Protein AF-A0A090S092-F1 (afdb_monomer_lite)

Foldseek 3Di:
DVVVVVVVVVVVVVVVVVLLVVLQVVQVVVDPDCPDGRDPVSSVVVSVCVVPVVVVQCVPPNDVSSVVVCVVVVVVVVVVVVVVVVVVVVVVVVVLCPDPPDDDPDPPPVPDPPDDCPDPLNVLVVQLVVLVVQLVVLVVQLVVLVVQLVVLVVVLVVVCVVCVVPPVSDRDPVSVVSNVVSVVSNVVSVVSNVVSVVSSVVSVVSSVVSVVVD

InterPro domains:
  IPR000060 BCCT transporter family [PF02028] (11-93)
  IPR000060 BCCT transporter family [PTHR30047] (11-151)

pLDDT: mean 86.44, std 9.09, range [58.09, 97.44]

Sequence (214 aa):
MVHHFIVYHAVYHLYCDYFDSISYILASVVQKDVTQEPMRWNRLFWAFTLSFMPAVLMFLGGLSTLQTAAIVGGLPLLGIAVMLMISAVKATTLDIRHQEDYVEPTINIEDLPEFDPWSHEGVALANFEKCRDVAQMAADAEREAMQALFKVKKRIRAYALEHSTDESKAIPDHLQLELEAALQALSEAQDQKEQSSLAAQEARSRFTEVCAEA

Structure (mmCIF, N/CA/C/O backbone):
data_AF-A0A090S092-F1
#
_entry.id   AF-A0A090S092-F1
#
loop_
_atom_site.group_PDB
_atom_site.id
_atom_site.type_symbol
_atom_site.label_atom_id
_atom_site.label_alt_id
_atom_site.label_comp_id
_atom_site.label_asym_id
_atom_site.label_entity_id
_atom_site.label_seq_id
_atom_site.pdbx_PDB_ins_code
_atom_site.Cartn_x
_atom_site.Cartn_y
_atom_site.Cartn_z
_atom_site.occupancy
_atom_site.B_iso_or_equiv
_atom_site.auth_seq_id
_atom_site.auth_comp_id
_atom_site.auth_asym_id
_atom_site.auth_atom_id
_atom_site.pdbx_PDB_model_num
ATOM 1 N N . MET A 1 1 ? 33.446 26.628 -19.194 1.00 73.44 1 MET A N 1
ATOM 2 C CA . MET A 1 1 ? 32.880 26.656 -20.563 1.00 73.44 1 MET A CA 1
ATOM 3 C C . MET A 1 1 ? 32.000 25.431 -20.838 1.00 73.44 1 MET A C 1
ATOM 5 O O . MET A 1 1 ? 30.823 25.615 -21.105 1.00 73.44 1 MET A O 1
ATOM 9 N N . VAL A 1 2 ? 32.502 24.201 -20.652 1.00 80.81 2 VAL A N 1
ATOM 10 C CA . VAL A 1 2 ? 31.749 22.941 -20.878 1.00 80.81 2 VAL A CA 1
ATOM 11 C C . VAL A 1 2 ? 30.472 22.817 -20.033 1.00 80.81 2 VAL A C 1
ATOM 13 O O . VAL A 1 2 ? 29.421 22.478 -20.560 1.00 80.81 2 VAL A O 1
ATOM 16 N N . HIS A 1 3 ? 30.519 23.177 -18.747 1.00 83.44 3 HIS A N 1
ATOM 17 C CA . HIS A 1 3 ? 29.339 23.112 -17.874 1.00 83.44 3 HIS A CA 1
ATOM 18 C C . HIS A 1 3 ? 28.186 24.010 -18.353 1.00 83.44 3 HIS A C 1
ATOM 20 O O . HIS A 1 3 ? 27.031 23.610 -18.318 1.00 83.44 3 HIS A O 1
ATOM 26 N N . HIS A 1 4 ? 28.492 25.212 -18.852 1.00 86.69 4 HIS A N 1
ATOM 27 C CA . HIS A 1 4 ? 27.460 26.114 -19.366 1.00 86.69 4 HIS A CA 1
ATOM 28 C C . HIS A 1 4 ? 26.846 25.549 -20.652 1.00 86.69 4 HIS A C 1
ATOM 30 O O . HIS A 1 4 ? 25.630 25.546 -20.788 1.00 86.69 4 HIS A O 1
ATOM 36 N N . PHE A 1 5 ? 27.669 24.998 -21.549 1.00 89.12 5 PHE A N 1
ATOM 37 C CA . PHE A 1 5 ? 27.202 24.358 -22.782 1.00 89.12 5 PHE A CA 1
ATOM 38 C C . PHE A 1 5 ? 26.242 23.187 -22.512 1.00 89.12 5 PHE A C 1
ATOM 40 O O . PHE A 1 5 ? 25.181 23.110 -23.127 1.00 89.12 5 PHE A O 1
ATOM 47 N N . ILE A 1 6 ? 26.570 22.326 -21.543 1.00 91.12 6 ILE A N 1
ATOM 48 C CA . ILE A 1 6 ? 25.712 21.199 -21.147 1.00 91.12 6 ILE A CA 1
ATOM 49 C C . ILE A 1 6 ? 24.377 21.697 -20.581 1.00 91.12 6 ILE A C 1
ATOM 51 O O . ILE A 1 6 ? 23.326 21.196 -20.971 1.00 91.12 6 ILE A O 1
ATOM 55 N N . VAL A 1 7 ? 24.404 22.705 -19.702 1.00 92.75 7 VAL A N 1
ATOM 56 C CA . VAL A 1 7 ? 23.186 23.272 -19.102 1.00 92.75 7 VAL A CA 1
ATOM 57 C C . VAL A 1 7 ? 22.280 23.885 -20.170 1.00 92.75 7 VAL A C 1
ATOM 59 O O . VAL A 1 7 ? 21.091 23.590 -20.187 1.00 92.75 7 VAL A O 1
ATOM 62 N N . TYR A 1 8 ? 22.819 24.682 -21.098 1.00 92.56 8 TYR A N 1
ATOM 63 C CA . TYR A 1 8 ? 22.015 25.280 -22.171 1.00 92.56 8 TYR A CA 1
ATOM 64 C C . TYR A 1 8 ? 21.372 24.230 -23.076 1.00 92.56 8 TYR A C 1
ATOM 66 O O . TYR A 1 8 ? 20.202 24.361 -23.425 1.00 92.56 8 TYR A O 1
ATOM 74 N N . HIS A 1 9 ? 22.111 23.178 -23.424 1.00 91.81 9 HIS A N 1
ATOM 75 C CA . HIS A 1 9 ? 21.592 22.094 -24.248 1.00 91.81 9 HIS A CA 1
ATOM 76 C C . HIS A 1 9 ? 20.491 21.301 -23.528 1.00 91.81 9 HIS A C 1
ATOM 78 O O . HIS A 1 9 ? 19.442 21.034 -24.108 1.00 91.81 9 HIS A O 1
ATOM 84 N N . ALA A 1 10 ? 20.694 20.981 -22.246 1.00 91.31 10 ALA A N 1
ATOM 85 C CA . ALA A 1 10 ? 19.696 20.294 -21.429 1.00 91.31 10 ALA A CA 1
ATOM 86 C C . ALA A 1 10 ? 18.414 21.125 -21.271 1.00 91.31 10 ALA A C 1
ATOM 88 O O . ALA A 1 10 ? 17.313 20.604 -21.427 1.00 91.31 10 ALA A O 1
ATOM 89 N N . VAL A 1 11 ? 18.557 22.429 -21.017 1.00 92.75 11 VAL A N 1
ATOM 90 C CA . VAL A 1 11 ? 17.428 23.358 -20.935 1.00 92.75 11 VAL A CA 1
ATOM 91 C C . VAL A 1 11 ? 16.698 23.426 -22.277 1.00 92.75 11 VAL A C 1
ATOM 93 O O . VAL A 1 11 ? 15.484 23.270 -22.307 1.00 92.75 11 VAL A O 1
ATOM 96 N N . TYR A 1 12 ? 17.413 23.590 -23.391 1.00 91.00 12 TYR A N 1
ATOM 97 C CA . TYR A 1 12 ? 16.803 23.664 -24.720 1.00 91.00 12 TYR A CA 1
ATOM 98 C C . TYR A 1 12 ? 16.014 22.398 -25.083 1.00 91.00 12 TYR A C 1
ATOM 100 O O . TYR A 1 12 ? 14.887 22.505 -25.563 1.00 91.00 12 TYR A O 1
ATOM 108 N N . HIS A 1 13 ? 16.566 21.212 -24.804 1.00 91.81 13 HIS A N 1
ATOM 109 C CA . HIS A 1 13 ? 15.850 19.949 -24.993 1.00 91.81 13 HIS A CA 1
ATOM 110 C C . HIS A 1 13 ? 14.578 19.887 -24.145 1.00 91.81 13 HIS A C 1
ATOM 112 O O . HIS A 1 13 ? 13.504 19.657 -24.692 1.00 91.81 13 HIS A O 1
ATOM 118 N N . LEU A 1 14 ? 14.666 20.213 -22.850 1.00 91.69 14 LEU A N 1
ATOM 119 C CA . LEU A 1 14 ? 13.500 20.229 -21.963 1.00 91.69 14 LEU A CA 1
ATOM 120 C C . LEU A 1 14 ? 12.401 21.181 -22.465 1.00 91.69 14 LEU A C 1
ATOM 122 O O . LEU A 1 14 ? 11.222 20.833 -22.438 1.00 91.69 14 LEU A O 1
ATOM 126 N N . TYR A 1 15 ? 12.775 22.371 -22.945 1.00 88.69 15 TYR A N 1
ATOM 127 C CA . TYR A 1 15 ? 11.828 23.321 -23.535 1.00 88.69 15 TYR A CA 1
ATOM 128 C C . TYR A 1 15 ? 11.175 22.772 -24.809 1.00 88.69 15 TYR A C 1
ATOM 130 O O . TYR A 1 15 ? 9.973 22.960 -24.996 1.00 88.69 15 TYR A O 1
ATOM 138 N N . CYS A 1 16 ? 11.947 22.097 -25.665 1.00 88.56 16 CYS A N 1
ATOM 139 C CA . CYS A 1 16 ? 11.444 21.481 -26.891 1.00 88.56 16 CYS A CA 1
ATOM 140 C C . CYS A 1 16 ? 10.406 20.395 -26.575 1.00 88.56 16 CYS A C 1
ATOM 142 O O . CYS A 1 16 ? 9.271 20.487 -27.041 1.00 88.56 16 CYS A O 1
ATOM 144 N N . ASP A 1 17 ? 10.754 19.437 -25.713 1.00 90.69 17 ASP A N 1
ATOM 145 C CA . ASP A 1 17 ? 9.895 18.295 -25.373 1.00 90.69 17 ASP A CA 1
ATOM 146 C C . ASP A 1 17 ? 8.600 18.736 -24.669 1.00 90.69 17 ASP A C 1
ATOM 148 O O . ASP A 1 17 ? 7.504 18.234 -24.948 1.00 90.69 17 ASP A O 1
ATOM 152 N N . TYR A 1 18 ? 8.706 19.726 -23.776 1.00 91.06 18 TYR A N 1
ATOM 153 C CA . TYR A 1 18 ? 7.564 20.292 -23.060 1.00 91.06 18 TYR A CA 1
ATOM 154 C C . TYR A 1 18 ? 6.571 20.963 -24.014 1.00 91.06 18 TYR A C 1
ATOM 156 O O . TYR A 1 18 ? 5.359 20.743 -23.945 1.00 91.06 18 TYR A O 1
ATOM 164 N N . PHE A 1 19 ? 7.082 21.768 -24.939 1.00 86.88 19 PHE A N 1
ATOM 165 C CA . PHE A 1 19 ? 6.264 22.499 -25.895 1.00 86.88 19 PHE A CA 1
ATOM 166 C C . PHE A 1 19 ? 5.656 21.581 -26.966 1.00 86.88 19 PHE A C 1
ATOM 168 O O . PHE A 1 19 ? 4.493 21.743 -27.355 1.00 86.88 19 PHE A O 1
ATOM 175 N N . ASP A 1 20 ? 6.413 20.567 -27.391 1.00 85.31 20 ASP A N 1
ATOM 176 C CA . ASP A 1 20 ? 5.947 19.502 -28.275 1.00 85.31 20 ASP A CA 1
ATOM 177 C C . ASP A 1 20 ? 4.753 18.754 -27.647 1.00 85.31 20 ASP A C 1
ATOM 179 O O . ASP A 1 20 ? 3.716 18.588 -28.298 1.00 85.31 20 ASP A O 1
ATOM 183 N N . SER A 1 21 ? 4.838 18.424 -26.354 1.00 90.50 21 SER A N 1
ATOM 184 C CA . SER A 1 21 ? 3.771 17.748 -25.601 1.00 90.50 21 SER A CA 1
ATOM 185 C C . SER A 1 21 ? 2.519 18.616 -25.413 1.00 90.50 21 SER A C 1
ATOM 187 O O . SER A 1 21 ? 1.400 18.154 -25.645 1.00 90.50 21 SER A O 1
ATOM 189 N N . ILE A 1 22 ? 2.667 19.892 -25.039 1.00 87.69 22 ILE A N 1
ATOM 190 C CA . ILE A 1 22 ? 1.511 20.784 -24.817 1.00 87.69 22 ILE A CA 1
ATOM 191 C C . ILE A 1 22 ? 0.774 21.080 -26.118 1.00 87.69 22 ILE A C 1
ATOM 193 O O . ILE A 1 22 ? -0.457 21.047 -26.153 1.00 87.69 22 ILE A O 1
ATOM 197 N N . SER A 1 23 ? 1.513 21.361 -27.194 1.00 84.69 23 SER A N 1
ATOM 198 C CA . SER A 1 23 ? 0.903 21.606 -28.504 1.00 84.69 23 SER A CA 1
ATOM 199 C C . SER A 1 23 ? 0.111 20.390 -28.990 1.00 84.69 23 SER A C 1
ATOM 201 O O . SER A 1 23 ? -0.955 20.553 -29.583 1.00 84.69 23 SER A O 1
ATOM 203 N N . TYR A 1 24 ? 0.589 19.178 -28.691 1.00 83.75 24 TYR A N 1
ATOM 204 C CA . TYR A 1 24 ? -0.112 17.935 -28.993 1.00 83.75 24 TYR A CA 1
ATOM 205 C C . TYR A 1 24 ? -1.413 17.787 -28.190 1.00 83.75 24 TYR A C 1
ATOM 207 O O . TYR A 1 24 ? -2.458 17.526 -28.784 1.00 83.75 24 TYR A O 1
ATOM 215 N N . ILE A 1 25 ? -1.380 18.019 -26.870 1.00 87.50 25 ILE A N 1
ATOM 216 C CA . ILE A 1 25 ? -2.569 17.945 -25.998 1.00 87.50 25 ILE A CA 1
ATOM 217 C C . ILE A 1 25 ? -3.629 18.973 -26.416 1.00 87.50 25 ILE A C 1
ATOM 219 O O . ILE A 1 25 ? -4.811 18.656 -26.498 1.00 87.50 25 ILE A O 1
ATOM 223 N N . LEU A 1 26 ? -3.234 20.211 -26.719 1.00 84.44 26 LEU A N 1
ATOM 224 C CA . LEU A 1 26 ? -4.184 21.221 -27.197 1.00 84.44 26 LEU A CA 1
ATOM 225 C C . LEU A 1 26 ? -4.774 20.844 -28.556 1.00 84.44 26 LEU A C 1
ATOM 227 O O . LEU A 1 26 ? -5.978 20.986 -28.772 1.00 84.44 26 LEU A O 1
ATOM 231 N N . ALA A 1 27 ? -3.942 20.340 -29.470 1.00 82.50 27 ALA A N 1
ATOM 232 C CA . ALA A 1 27 ? -4.406 19.931 -30.784 1.00 82.50 27 ALA A CA 1
ATOM 233 C C . ALA A 1 27 ? -5.400 18.761 -30.713 1.00 82.50 27 ALA A C 1
ATOM 235 O O . ALA A 1 27 ? -6.341 18.746 -31.508 1.00 82.50 27 ALA A O 1
ATOM 236 N N . SER A 1 28 ? -5.218 17.828 -29.771 1.00 80.69 28 SER A N 1
ATOM 237 C CA . SER A 1 28 ? -6.135 16.705 -29.561 1.00 80.69 28 SER A CA 1
ATOM 238 C C . SER A 1 28 ? -7.441 17.133 -28.888 1.00 80.69 28 SER A C 1
ATOM 240 O O . SER A 1 28 ? -8.503 16.724 -29.340 1.00 80.69 28 SER A O 1
ATOM 242 N N . VAL A 1 29 ? -7.398 18.018 -27.886 1.00 81.75 29 VAL A N 1
ATOM 243 C CA . VAL A 1 29 ? -8.606 18.518 -27.195 1.00 81.75 29 VAL A CA 1
ATOM 244 C C . VAL A 1 29 ? -9.503 19.357 -28.115 1.00 81.75 29 VAL A C 1
ATOM 246 O O . VAL A 1 29 ? -10.724 19.337 -27.980 1.00 81.75 29 VAL A O 1
ATOM 249 N N . VAL A 1 30 ? -8.923 20.100 -29.062 1.00 79.12 30 VAL A N 1
ATOM 250 C CA . VAL A 1 30 ? -9.681 20.952 -30.000 1.00 79.12 30 VAL A CA 1
ATOM 251 C C . VAL A 1 30 ? -10.354 20.138 -31.121 1.00 79.12 30 VAL A C 1
ATOM 253 O O . VAL A 1 30 ? -11.286 20.623 -31.766 1.00 79.12 30 VAL A O 1
ATOM 256 N N . GLN A 1 31 ? -9.922 18.899 -31.363 1.00 72.88 31 GLN A N 1
ATOM 257 C CA . GLN A 1 31 ? -10.489 18.033 -32.398 1.00 72.88 31 GLN A CA 1
ATOM 258 C C . GLN A 1 31 ? -11.617 17.159 -31.831 1.00 72.88 31 GLN A C 1
ATOM 260 O O . GLN A 1 31 ? -11.445 16.473 -30.833 1.00 72.88 31 GLN A O 1
ATOM 265 N N . LYS A 1 32 ? -12.788 17.172 -32.488 1.00 59.53 32 LYS A N 1
ATOM 266 C CA . LYS A 1 32 ? -13.956 16.357 -32.091 1.00 59.53 32 LYS A CA 1
ATOM 267 C C . LYS A 1 32 ? -13.820 14.866 -32.429 1.00 59.53 32 LYS A C 1
ATOM 269 O O . LYS A 1 32 ? -14.442 14.056 -31.757 1.00 59.53 32 LYS A O 1
ATOM 274 N N . ASP A 1 33 ? -13.024 14.530 -33.445 1.00 58.72 33 ASP A N 1
ATOM 275 C CA . ASP A 1 33 ? -12.770 13.163 -33.914 1.00 58.72 33 ASP A CA 1
ATOM 276 C C . ASP A 1 33 ? -11.256 12.950 -34.029 1.00 58.72 33 ASP A C 1
ATOM 278 O O . ASP A 1 33 ? -10.612 13.453 -34.953 1.00 58.72 33 ASP A O 1
ATOM 282 N N . VAL A 1 34 ? -10.675 12.224 -33.074 1.00 58.31 34 VAL A N 1
ATOM 283 C CA . VAL A 1 34 ? -9.257 11.838 -33.078 1.00 58.31 34 VAL A CA 1
ATOM 284 C C . VAL A 1 34 ? -9.194 10.370 -33.471 1.00 58.31 34 VAL A C 1
ATOM 286 O O . VAL A 1 34 ? -9.233 9.486 -32.623 1.00 58.31 34 VAL A O 1
ATOM 289 N N . THR A 1 35 ? -9.161 10.096 -34.774 1.00 59.03 35 THR A N 1
ATOM 290 C CA . THR A 1 35 ? -9.132 8.712 -35.265 1.00 59.03 35 THR A CA 1
ATOM 291 C C . THR A 1 35 ? -7.727 8.118 -35.342 1.00 59.03 35 THR A C 1
ATOM 293 O O . THR A 1 35 ? -7.648 6.901 -35.263 1.00 59.03 35 THR A O 1
ATOM 296 N N . GLN A 1 36 ? -6.637 8.909 -35.424 1.00 58.97 36 GLN A N 1
ATOM 297 C CA . GLN A 1 36 ? -5.256 8.404 -35.229 1.00 58.97 36 GLN A CA 1
ATOM 298 C C . GLN A 1 36 ? -4.202 9.481 -34.853 1.00 58.97 36 GLN A C 1
ATOM 300 O O . GLN A 1 36 ? -3.513 9.321 -33.853 1.00 58.97 36 GLN A O 1
ATOM 305 N N . GLU A 1 37 ? -4.048 10.580 -35.610 1.00 58.09 37 GLU A N 1
ATOM 306 C CA . GLU A 1 37 ? -3.059 11.651 -35.333 1.00 58.09 37 GLU A CA 1
ATOM 307 C C . GLU A 1 37 ? -3.674 13.049 -35.526 1.00 58.09 37 GLU A C 1
ATOM 309 O O . GLU A 1 37 ? -4.385 13.272 -36.514 1.00 58.09 37 GLU A O 1
ATOM 314 N N . PRO A 1 38 ? -3.385 14.028 -34.646 1.00 60.00 38 PRO A N 1
ATOM 315 C CA . PRO A 1 38 ? -3.906 15.375 -34.807 1.00 60.00 38 PRO A CA 1
ATOM 316 C C . PRO A 1 38 ? -3.261 16.095 -35.999 1.00 60.00 38 PRO A C 1
ATOM 318 O O . PRO A 1 38 ? -2.044 16.078 -36.183 1.00 60.00 38 PRO A O 1
ATOM 321 N N . MET A 1 39 ? -4.078 16.784 -36.807 1.00 66.38 39 MET A N 1
ATOM 322 C CA . MET A 1 39 ? -3.609 17.552 -37.972 1.00 66.38 39 MET A CA 1
ATOM 323 C C . MET A 1 39 ? -2.403 18.459 -37.653 1.00 66.38 39 MET A C 1
ATOM 325 O O . MET A 1 39 ? -2.485 19.363 -36.818 1.00 66.38 39 MET A O 1
ATOM 329 N N . ARG A 1 40 ? -1.302 18.272 -38.396 1.00 72.25 40 ARG A N 1
ATOM 330 C CA . ARG A 1 40 ? -0.007 18.956 -38.186 1.00 72.25 40 ARG A CA 1
ATOM 331 C C . ARG A 1 40 ? -0.100 20.490 -38.187 1.00 72.25 40 ARG A C 1
ATOM 333 O O . ARG A 1 40 ? 0.601 21.145 -37.422 1.00 72.25 40 ARG A O 1
ATO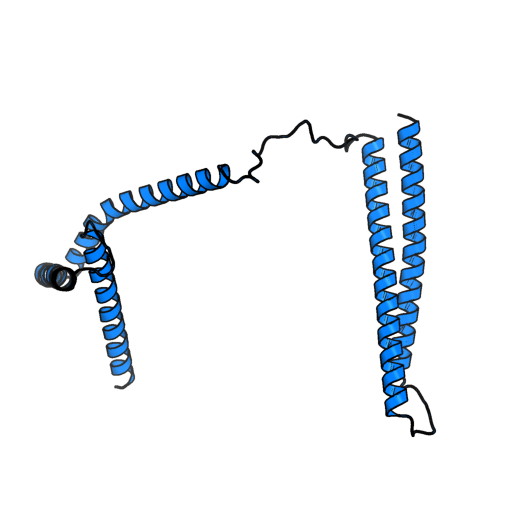M 340 N N . TRP A 1 41 ? -0.995 21.064 -38.993 1.00 74.69 41 TRP A N 1
ATOM 341 C CA . TRP A 1 41 ? -1.227 22.515 -39.048 1.00 74.69 41 TRP A CA 1
ATOM 342 C C . TRP A 1 41 ? -1.854 23.080 -37.768 1.00 74.69 41 TRP A C 1
ATOM 344 O O . TRP A 1 41 ? -1.484 24.171 -37.344 1.00 74.69 41 TRP A O 1
ATOM 354 N N . ASN A 1 42 ? -2.747 22.327 -37.119 1.00 75.38 42 ASN A N 1
ATOM 355 C CA . ASN A 1 42 ? -3.354 22.734 -35.850 1.00 75.38 42 ASN A CA 1
ATOM 356 C C . ASN A 1 42 ? -2.292 22.781 -34.742 1.00 75.38 42 ASN A C 1
ATOM 358 O O . ASN A 1 42 ? -2.210 23.741 -33.982 1.00 75.38 42 ASN A O 1
ATOM 362 N N . ARG A 1 43 ? -1.407 21.778 -34.712 1.00 73.38 43 ARG A N 1
ATOM 363 C CA . ARG A 1 43 ? -0.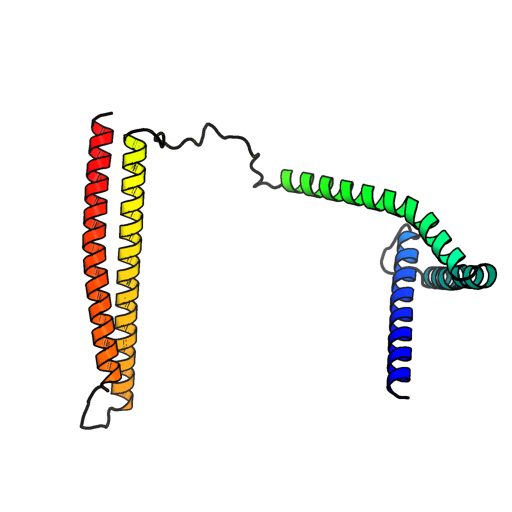280 21.730 -33.775 1.00 73.38 43 ARG A CA 1
ATOM 364 C C . ARG A 1 43 ? 0.658 22.928 -33.937 1.00 73.38 43 ARG A C 1
ATOM 366 O O . ARG A 1 43 ? 1.031 23.543 -32.942 1.00 73.38 43 ARG A O 1
ATOM 373 N N . LEU A 1 44 ? 1.005 23.280 -35.179 1.00 77.50 44 LEU A N 1
ATOM 374 C CA . LEU A 1 44 ? 1.901 24.406 -35.461 1.00 77.50 44 LEU A CA 1
ATOM 375 C C . LEU A 1 44 ? 1.273 25.759 -35.092 1.00 77.50 44 LEU A C 1
ATOM 377 O O . LEU A 1 44 ? 1.969 26.636 -34.583 1.00 77.50 44 LEU A O 1
ATOM 381 N N . PHE A 1 45 ? -0.038 25.910 -35.300 1.00 83.00 45 PHE A N 1
ATOM 382 C CA . PHE A 1 45 ? -0.781 27.088 -34.858 1.00 83.00 45 PHE A CA 1
ATOM 383 C C . PHE A 1 45 ? -0.708 27.255 -33.334 1.00 83.00 45 PHE A C 1
ATOM 385 O O . PHE A 1 45 ? -0.263 28.298 -32.859 1.00 83.00 45 PHE A O 1
ATOM 392 N N . TRP A 1 46 ? -1.055 26.214 -32.569 1.00 81.38 46 TRP A N 1
ATOM 393 C CA . TRP A 1 46 ? -1.046 26.279 -31.103 1.00 81.38 46 TRP A CA 1
ATOM 394 C C . TRP A 1 46 ? 0.351 26.451 -30.518 1.00 81.38 46 TRP A C 1
ATOM 396 O O . TRP A 1 46 ? 0.518 27.224 -29.578 1.00 81.38 46 TRP A O 1
ATOM 406 N N . ALA A 1 47 ? 1.357 25.804 -31.106 1.00 80.69 47 ALA A N 1
ATOM 407 C CA . ALA A 1 47 ? 2.754 26.079 -30.809 1.00 80.69 47 ALA A CA 1
ATOM 408 C C . ALA A 1 47 ? 3.046 27.585 -30.955 1.00 80.69 47 ALA A C 1
ATOM 410 O O . ALA A 1 47 ? 3.384 28.259 -29.984 1.00 80.69 47 ALA A O 1
ATOM 411 N N . PHE A 1 48 ? 2.822 28.167 -32.133 1.00 83.12 48 PHE A N 1
ATOM 412 C CA . PHE A 1 48 ? 3.101 29.587 -32.348 1.00 83.12 48 PHE A CA 1
ATOM 413 C C . PHE A 1 48 ? 2.372 30.501 -31.348 1.00 83.12 48 PHE A C 1
ATOM 415 O O . PHE A 1 48 ? 2.993 31.389 -30.762 1.00 83.12 48 PHE A O 1
ATOM 422 N N . THR A 1 49 ? 1.085 30.255 -31.090 1.00 84.62 49 THR A N 1
ATOM 423 C CA . THR A 1 49 ? 0.294 31.039 -30.133 1.00 84.62 49 THR A CA 1
ATOM 424 C C . THR A 1 49 ? 0.854 30.961 -28.709 1.00 84.62 49 THR A C 1
ATOM 426 O O . THR A 1 49 ? 0.951 31.994 -28.042 1.00 84.62 49 THR A O 1
ATOM 429 N N . LEU A 1 50 ? 1.271 29.774 -28.257 1.00 83.12 50 LEU A N 1
ATOM 430 C CA . LEU A 1 50 ? 1.834 29.558 -26.921 1.00 83.12 50 LEU A CA 1
ATOM 431 C C . LEU A 1 50 ? 3.191 30.228 -26.713 1.00 83.12 50 LEU A C 1
ATOM 433 O O . LEU A 1 50 ? 3.494 30.620 -25.593 1.00 83.12 50 LEU A O 1
ATOM 437 N N . SER A 1 51 ? 4.001 30.378 -27.760 1.00 82.69 51 SER A N 1
ATOM 438 C CA . SER A 1 51 ? 5.266 31.119 -27.663 1.00 82.69 51 SER A CA 1
ATOM 439 C C . SER A 1 51 ? 5.058 32.624 -27.789 1.00 82.69 51 SER A C 1
ATOM 441 O O . SER A 1 51 ? 5.700 33.406 -27.090 1.00 82.69 51 SER A O 1
ATOM 443 N N . PHE A 1 52 ? 4.153 33.048 -28.670 1.00 88.06 52 PHE A N 1
ATOM 444 C CA . PHE A 1 52 ? 3.961 34.460 -28.977 1.00 88.06 52 PHE A CA 1
ATOM 445 C C . PHE A 1 52 ? 3.230 35.211 -27.857 1.00 88.06 52 PHE A C 1
ATOM 447 O O . PHE A 1 52 ? 3.665 36.289 -27.454 1.00 88.06 52 PHE A O 1
ATOM 454 N N . MET A 1 53 ? 2.148 34.645 -27.312 1.00 85.88 53 MET A N 1
ATOM 455 C CA . MET A 1 53 ? 1.311 35.334 -26.324 1.00 85.88 53 MET A CA 1
ATOM 456 C C . MET A 1 53 ? 2.072 35.679 -25.023 1.00 85.88 53 MET A C 1
ATOM 458 O O . MET A 1 53 ? 2.030 36.842 -24.609 1.00 85.88 53 MET A O 1
ATOM 462 N N . PRO A 1 54 ? 2.825 34.756 -24.390 1.00 82.31 54 PRO A N 1
ATOM 463 C CA . PRO A 1 54 ? 3.609 35.065 -23.196 1.00 82.31 54 PRO A CA 1
ATOM 464 C C . PRO A 1 54 ? 4.805 35.973 -23.489 1.00 82.31 54 PRO A C 1
ATOM 466 O O . PRO A 1 54 ? 5.151 36.797 -22.646 1.00 82.31 54 PRO A O 1
ATOM 469 N N . ALA A 1 55 ? 5.415 35.869 -24.676 1.00 85.75 55 ALA A N 1
ATOM 470 C CA . ALA A 1 55 ? 6.526 36.734 -25.071 1.00 85.75 55 ALA A CA 1
ATOM 471 C C . ALA A 1 55 ? 6.091 38.205 -25.168 1.00 85.75 55 ALA A C 1
ATOM 473 O O . ALA A 1 55 ? 6.775 39.088 -24.651 1.00 85.75 55 ALA A O 1
ATOM 474 N N . VAL A 1 56 ? 4.919 38.468 -25.759 1.00 85.94 56 VAL A N 1
ATOM 475 C CA . VAL A 1 56 ? 4.335 39.818 -25.813 1.00 85.94 56 VAL A CA 1
ATOM 476 C C . VAL A 1 56 ? 4.002 40.322 -24.404 1.00 85.94 56 VAL A C 1
ATOM 478 O O . VAL A 1 56 ? 4.352 41.448 -24.057 1.00 85.94 56 VAL A O 1
ATOM 481 N N . LEU A 1 57 ? 3.396 39.485 -23.556 1.00 83.62 57 LEU A N 1
ATOM 482 C CA . LEU A 1 57 ? 3.086 39.843 -22.163 1.00 83.62 57 LEU A CA 1
ATOM 483 C C . LEU A 1 57 ? 4.342 40.168 -21.344 1.00 83.62 57 LEU A C 1
ATOM 485 O O . LEU A 1 57 ? 4.352 41.139 -20.586 1.00 83.62 57 LEU A O 1
ATOM 489 N N . MET A 1 58 ? 5.413 39.394 -21.525 1.00 86.88 58 MET A N 1
ATOM 490 C CA . MET A 1 58 ? 6.694 39.627 -20.864 1.00 86.88 58 MET A CA 1
ATOM 491 C C . MET A 1 58 ? 7.337 40.938 -21.332 1.00 86.88 58 MET A C 1
ATOM 493 O O . MET A 1 58 ? 7.893 41.662 -20.507 1.00 86.88 58 MET A O 1
ATOM 497 N N . PHE A 1 59 ? 7.224 41.275 -22.621 1.00 85.75 59 PHE A N 1
ATOM 498 C CA . PHE A 1 59 ? 7.758 42.524 -23.170 1.00 85.75 59 PHE A CA 1
ATOM 499 C C . PHE A 1 59 ? 7.012 43.766 -22.656 1.00 85.75 59 PHE A C 1
ATOM 501 O O . PHE A 1 59 ? 7.639 44.790 -22.401 1.00 85.75 59 PHE A O 1
ATOM 508 N N . LEU A 1 60 ? 5.688 43.683 -22.474 1.00 84.94 60 LEU A N 1
ATOM 509 C CA . LEU A 1 60 ? 4.867 44.815 -22.026 1.00 84.94 60 LEU A CA 1
ATOM 510 C C . LEU A 1 60 ? 4.875 45.018 -20.504 1.00 84.94 60 LEU A C 1
ATOM 512 O O . LEU A 1 60 ? 4.838 46.157 -20.045 1.00 84.94 60 LEU A O 1
ATOM 516 N N . GLY A 1 61 ? 4.863 43.936 -19.723 1.00 80.25 61 GLY A N 1
ATOM 517 C CA . GLY A 1 61 ? 4.565 43.995 -18.288 1.00 80.25 61 GLY A CA 1
ATOM 518 C C . GLY A 1 61 ? 5.566 43.287 -17.375 1.00 80.25 61 GLY A C 1
ATOM 519 O O . GLY A 1 61 ? 5.356 43.255 -16.160 1.00 80.25 61 GLY A O 1
ATOM 520 N N . GLY A 1 62 ? 6.632 42.702 -17.926 1.00 83.50 62 GLY A N 1
ATOM 521 C CA . GLY A 1 62 ? 7.644 41.979 -17.158 1.00 83.50 62 GLY A CA 1
ATOM 522 C C . GLY A 1 62 ? 7.113 40.725 -16.445 1.00 83.50 62 GLY A C 1
ATOM 523 O O . GLY A 1 62 ? 6.053 40.186 -16.765 1.00 83.50 62 GLY A O 1
ATOM 524 N N . LEU A 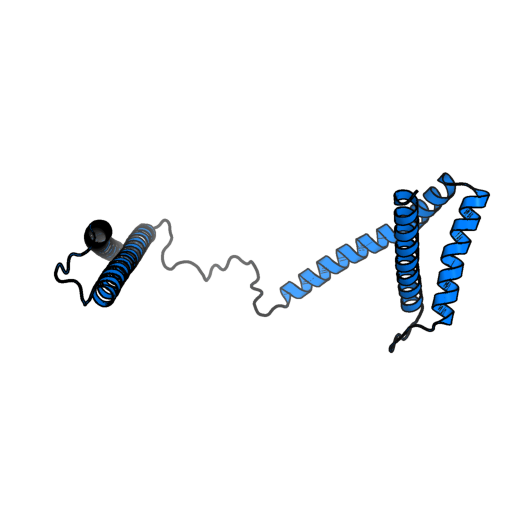1 63 ? 7.872 40.238 -15.457 1.00 83.69 63 LEU A N 1
ATOM 525 C CA . LEU A 1 63 ? 7.598 38.969 -14.764 1.00 83.69 63 LEU A CA 1
ATOM 526 C C . LEU A 1 63 ? 6.336 39.004 -13.886 1.00 83.69 63 LEU A C 1
ATOM 528 O O . LEU A 1 63 ? 5.608 38.015 -13.815 1.00 83.69 63 LEU A O 1
ATOM 532 N N . SER A 1 64 ? 6.051 40.139 -13.244 1.00 84.75 64 SER A N 1
ATOM 533 C CA . SER A 1 64 ? 4.890 40.293 -12.355 1.00 84.75 64 SER A CA 1
ATOM 534 C C . SER A 1 64 ? 3.565 40.169 -13.110 1.00 84.75 64 SER A C 1
ATOM 536 O O . SER A 1 64 ? 2.612 39.562 -12.617 1.00 84.75 64 SER A O 1
ATOM 538 N N . THR A 1 65 ? 3.513 40.690 -14.337 1.00 86.88 65 THR A N 1
ATOM 539 C CA . THR A 1 65 ? 2.323 40.606 -15.192 1.00 86.88 65 THR A CA 1
ATOM 540 C C . THR A 1 65 ? 2.076 39.174 -15.659 1.00 86.88 65 THR A C 1
ATOM 542 O O . THR A 1 65 ? 0.941 38.702 -15.600 1.00 86.88 65 THR A O 1
ATOM 545 N N . LEU A 1 66 ? 3.132 38.445 -16.043 1.00 86.69 66 LEU A N 1
ATOM 546 C CA . LEU A 1 66 ? 3.024 37.037 -16.434 1.00 86.69 66 LEU A CA 1
ATOM 547 C C . LEU A 1 66 ? 2.518 36.164 -15.275 1.00 86.69 66 LEU A C 1
ATOM 549 O O . LEU A 1 66 ? 1.622 35.342 -15.458 1.00 86.69 66 LEU A O 1
ATOM 553 N N . GLN A 1 67 ? 3.046 36.382 -14.069 1.00 88.62 67 GLN A N 1
ATOM 554 C CA . GLN A 1 67 ? 2.608 35.666 -12.871 1.00 88.62 67 GLN A CA 1
ATOM 555 C C . GLN A 1 67 ? 1.138 35.955 -12.541 1.00 88.62 67 GLN A C 1
ATOM 557 O O . GLN A 1 67 ? 0.379 35.038 -12.232 1.00 88.62 67 GLN A O 1
ATOM 562 N N . THR A 1 68 ? 0.718 37.216 -12.647 1.00 90.62 68 THR A N 1
ATOM 563 C CA . THR A 1 68 ? -0.677 37.605 -12.397 1.00 90.62 68 THR A CA 1
ATOM 564 C C . THR A 1 68 ? -1.618 36.944 -13.406 1.00 90.62 68 THR A C 1
ATOM 566 O O . THR A 1 68 ? -2.640 36.385 -13.011 1.00 90.62 68 THR A O 1
ATOM 569 N N . ALA A 1 69 ? -1.251 36.922 -14.692 1.00 89.62 69 ALA A N 1
ATOM 570 C CA . ALA A 1 69 ? -2.020 36.233 -15.728 1.00 89.62 69 ALA A CA 1
ATOM 571 C C . ALA A 1 69 ? -2.151 34.724 -15.449 1.00 89.62 69 ALA A C 1
ATOM 573 O O . ALA A 1 69 ? -3.236 34.164 -15.603 1.00 89.62 69 ALA A O 1
ATOM 574 N N . ALA A 1 70 ? -1.079 34.080 -14.975 1.00 90.25 70 ALA A N 1
ATOM 575 C CA . ALA A 1 70 ? -1.101 32.669 -14.597 1.00 90.25 70 ALA A CA 1
ATOM 576 C C . ALA A 1 70 ? -2.027 32.392 -13.400 1.00 90.25 70 ALA A C 1
ATOM 578 O O . ALA A 1 70 ? -2.768 31.413 -13.424 1.00 90.25 70 ALA A O 1
ATOM 579 N N . ILE A 1 71 ? -2.043 33.260 -12.380 1.00 92.75 71 ILE A N 1
ATOM 580 C CA . ILE A 1 71 ? -2.944 33.119 -11.221 1.00 92.75 71 ILE A CA 1
ATOM 581 C C . ILE A 1 71 ? -4.406 33.261 -11.659 1.00 92.75 71 ILE A C 1
ATOM 583 O O . ILE A 1 71 ? -5.242 32.427 -11.312 1.00 92.75 71 ILE A O 1
ATOM 587 N N . VAL A 1 72 ? -4.710 34.289 -12.456 1.00 94.25 72 VAL A N 1
ATOM 588 C CA . VAL A 1 72 ? -6.074 34.553 -12.934 1.00 94.25 72 VAL A CA 1
ATOM 589 C C . VAL A 1 72 ? -6.572 33.423 -13.840 1.00 94.25 72 VAL A C 1
ATOM 591 O O . VAL A 1 72 ? -7.716 32.999 -13.701 1.00 94.25 72 VAL A O 1
ATOM 594 N N . GLY A 1 73 ? -5.721 32.896 -14.727 1.00 91.19 73 GLY A N 1
ATOM 595 C CA . GLY A 1 73 ? -6.061 31.760 -15.591 1.00 91.19 73 GLY A CA 1
ATOM 596 C C . GLY A 1 73 ? -6.126 30.418 -14.853 1.00 91.19 73 GLY A C 1
ATOM 597 O O . GLY A 1 73 ? -6.942 29.564 -15.195 1.00 91.19 73 GLY A O 1
ATOM 598 N N . GLY A 1 74 ? -5.304 30.232 -13.819 1.00 92.31 74 GLY A N 1
ATOM 599 C CA . GLY A 1 74 ? -5.252 29.003 -13.029 1.00 92.31 74 GLY A CA 1
ATOM 600 C C . GLY A 1 74 ? -6.436 28.834 -12.078 1.00 92.31 74 GLY A C 1
ATOM 601 O O . GLY A 1 74 ? -6.870 27.710 -11.843 1.00 92.31 74 GLY A O 1
ATOM 602 N N . LEU A 1 75 ? -7.002 29.929 -11.565 1.00 94.62 75 LEU A N 1
ATOM 603 C CA . LEU A 1 75 ? -8.120 29.888 -10.620 1.00 94.62 75 LEU A CA 1
ATOM 604 C C . LEU A 1 75 ? -9.364 29.122 -11.135 1.00 94.62 75 LEU A C 1
ATOM 606 O O . LEU A 1 75 ? -9.840 28.241 -10.417 1.00 94.62 75 LEU A O 1
ATOM 610 N N . PRO A 1 76 ? -9.903 29.374 -12.347 1.00 94.00 76 PRO A N 1
ATOM 611 C CA . PRO A 1 76 ? -11.024 28.586 -12.866 1.00 94.00 76 PRO A CA 1
ATOM 612 C C . PRO A 1 76 ? -10.636 27.126 -13.149 1.00 94.00 76 PRO A C 1
ATOM 614 O O . PRO A 1 76 ? -11.431 26.222 -12.889 1.00 94.00 76 PRO A O 1
ATOM 617 N N . LEU A 1 77 ? -9.408 26.877 -13.624 1.00 93.38 77 LEU A N 1
ATOM 618 C CA . LEU A 1 77 ? -8.899 25.520 -13.857 1.00 93.38 77 LEU A CA 1
ATOM 619 C C . LEU A 1 77 ? -8.789 24.720 -12.556 1.00 93.38 77 LEU A C 1
ATOM 621 O O . LEU A 1 77 ? -9.084 23.528 -12.555 1.00 93.38 77 LEU A O 1
ATOM 625 N N . LEU A 1 78 ? -8.439 25.369 -11.442 1.00 94.69 78 LEU A N 1
ATOM 626 C CA . LEU A 1 78 ? -8.436 24.749 -10.120 1.00 94.69 78 LEU A CA 1
ATOM 627 C C . LEU A 1 78 ? -9.839 24.259 -9.735 1.00 94.69 78 LEU A C 1
ATOM 629 O O . LEU A 1 78 ? -9.979 23.145 -9.238 1.00 94.69 78 LEU A O 1
ATOM 633 N N . GLY A 1 79 ? -10.881 25.047 -10.018 1.00 96.12 79 GLY A N 1
ATOM 634 C CA . GLY A 1 79 ? -12.269 24.629 -9.802 1.00 96.12 79 GLY A CA 1
ATOM 635 C C . GLY A 1 79 ? -12.633 23.369 -10.594 1.00 96.12 79 GLY A C 1
ATOM 636 O O . GLY A 1 79 ? -13.202 22.429 -10.037 1.00 96.12 79 GLY A O 1
ATOM 637 N N . ILE A 1 80 ? -12.237 23.310 -11.870 1.00 96.06 80 ILE A N 1
ATOM 638 C CA . ILE A 1 80 ? -12.431 22.124 -12.719 1.00 96.06 80 ILE A CA 1
ATOM 639 C C . ILE A 1 80 ? -11.637 20.931 -12.171 1.00 96.06 80 ILE A C 1
ATOM 641 O O . ILE A 1 80 ? -12.179 19.834 -12.078 1.00 96.06 80 ILE A O 1
ATOM 645 N N . ALA A 1 81 ? -10.384 21.131 -11.756 1.00 94.75 81 ALA A N 1
ATOM 646 C CA . ALA A 1 81 ? -9.549 20.074 -11.192 1.00 94.75 81 ALA A CA 1
ATOM 647 C C . ALA A 1 81 ? -10.160 19.472 -9.915 1.00 94.75 81 ALA A C 1
ATOM 649 O O . ALA A 1 81 ? -10.187 18.251 -9.763 1.00 94.75 81 ALA A O 1
ATOM 650 N N . VAL A 1 82 ? -10.719 20.304 -9.030 1.00 97.06 82 VAL A N 1
ATOM 651 C CA . VAL A 1 82 ? -11.446 19.840 -7.836 1.00 97.06 82 VAL A CA 1
ATOM 652 C C . VAL A 1 82 ? -12.700 19.055 -8.227 1.00 97.06 82 VAL A C 1
ATOM 654 O O . VAL A 1 82 ? -12.946 17.983 -7.676 1.00 97.06 82 VAL A O 1
ATOM 657 N N . MET A 1 83 ? -13.474 19.532 -9.208 1.00 96.75 83 MET A N 1
ATOM 658 C CA . MET A 1 83 ? -14.631 18.785 -9.714 1.00 96.75 83 MET A CA 1
ATOM 659 C C . MET A 1 83 ? -14.236 17.425 -10.301 1.00 96.75 83 MET A C 1
ATOM 661 O O . MET A 1 83 ? -14.901 16.428 -10.018 1.00 96.75 83 MET A O 1
ATOM 665 N N . LEU A 1 84 ? -13.143 17.359 -11.066 1.00 95.94 84 LEU A N 1
ATOM 666 C CA . LEU A 1 84 ? -12.610 16.107 -11.605 1.00 95.94 84 LEU A CA 1
ATOM 667 C C . LEU A 1 84 ? -12.155 15.162 -10.492 1.00 95.94 84 LEU A C 1
ATOM 669 O O . LEU A 1 84 ? -12.443 13.972 -10.562 1.00 95.94 84 LEU A O 1
ATOM 673 N N . MET A 1 85 ? -11.518 15.681 -9.440 1.00 97.00 85 MET A N 1
ATOM 674 C CA . MET A 1 85 ? -11.121 14.884 -8.278 1.00 97.00 85 MET A CA 1
ATOM 675 C C . MET A 1 85 ? -12.338 14.263 -7.581 1.00 97.00 85 MET A C 1
ATOM 677 O O . MET A 1 85 ? -12.354 13.061 -7.326 1.00 97.00 85 MET A O 1
ATOM 681 N N . ILE A 1 86 ? -13.391 15.052 -7.336 1.00 97.44 86 ILE A N 1
ATOM 682 C CA . ILE A 1 86 ? -14.646 14.551 -6.756 1.00 97.44 86 ILE A CA 1
ATOM 683 C C . ILE A 1 86 ? -15.284 13.506 -7.681 1.00 97.44 86 ILE A C 1
ATOM 685 O O . ILE A 1 86 ? -15.736 12.461 -7.213 1.00 97.44 86 ILE A O 1
ATOM 689 N N . SER A 1 87 ? -15.313 13.765 -8.991 1.00 96.50 87 SER A N 1
ATOM 690 C CA . SER A 1 87 ? -15.856 12.830 -9.978 1.00 96.50 87 SER A CA 1
ATOM 691 C C . SER A 1 87 ? -15.091 11.509 -9.993 1.00 96.50 87 SER A C 1
ATOM 693 O O . SER A 1 87 ? -15.720 10.457 -10.033 1.00 96.50 87 SER A O 1
ATOM 695 N N . ALA A 1 88 ? -13.759 11.551 -9.926 1.00 95.31 88 ALA A N 1
ATOM 696 C CA . ALA A 1 88 ? -12.914 10.364 -9.894 1.00 95.31 88 ALA A CA 1
ATOM 697 C C . ALA A 1 88 ? -13.188 9.526 -8.641 1.00 95.31 88 ALA A C 1
ATOM 699 O O . ALA A 1 88 ? -13.488 8.344 -8.760 1.00 95.31 88 ALA A O 1
ATOM 700 N N . VAL A 1 89 ? -13.202 10.145 -7.453 1.00 96.00 89 VAL A N 1
ATOM 701 C CA . VAL A 1 89 ? -13.520 9.439 -6.198 1.00 96.00 89 VAL A CA 1
ATOM 702 C C . VAL A 1 89 ? -14.906 8.802 -6.267 1.00 96.00 89 VAL A C 1
ATOM 704 O O . VAL A 1 89 ? -15.068 7.638 -5.904 1.00 96.00 89 VAL A O 1
ATOM 707 N N . LYS A 1 90 ? -15.909 9.534 -6.768 1.00 94.12 90 LYS A N 1
ATOM 708 C CA . LYS A 1 90 ? -17.270 9.004 -6.920 1.00 94.12 90 LYS A CA 1
ATOM 709 C C . LYS A 1 90 ? -17.334 7.849 -7.916 1.00 94.12 90 LYS A C 1
ATOM 711 O O . LYS A 1 90 ? -18.007 6.867 -7.626 1.00 94.12 90 LYS A O 1
ATOM 716 N N . ALA A 1 91 ? -16.650 7.955 -9.052 1.00 93.81 91 ALA A N 1
ATOM 717 C CA . ALA A 1 91 ? -16.610 6.911 -10.069 1.00 93.81 91 ALA A CA 1
ATOM 718 C C . ALA A 1 91 ? -15.925 5.645 -9.540 1.00 93.81 91 ALA A C 1
ATOM 720 O O . ALA A 1 91 ? -16.512 4.575 -9.616 1.00 93.81 91 ALA A O 1
ATOM 721 N N . THR A 1 92 ? -14.752 5.770 -8.913 1.00 92.38 92 THR A N 1
ATOM 722 C CA . THR A 1 92 ? -14.040 4.633 -8.311 1.00 92.38 92 THR A CA 1
ATOM 723 C C . THR A 1 92 ? -14.840 3.998 -7.177 1.00 92.38 92 THR A C 1
ATOM 725 O O . THR A 1 92 ? -14.918 2.781 -7.083 1.00 92.38 92 THR A O 1
ATOM 728 N N . THR A 1 93 ? -15.478 4.803 -6.322 1.00 89.88 93 THR A N 1
ATOM 729 C CA . THR A 1 93 ? -16.322 4.269 -5.240 1.00 89.88 93 THR A CA 1
ATOM 730 C C . THR A 1 93 ? -17.525 3.511 -5.798 1.00 89.88 93 THR A C 1
ATOM 732 O O . THR A 1 93 ? -17.912 2.484 -5.249 1.00 89.88 93 THR A O 1
ATOM 735 N N . LEU A 1 94 ? -18.128 4.012 -6.879 1.00 90.06 94 LEU A N 1
ATOM 736 C CA . LEU A 1 94 ? -19.228 3.331 -7.553 1.00 90.06 94 LEU A CA 1
ATOM 737 C C . LEU A 1 94 ? -18.759 2.016 -8.183 1.00 90.06 94 LEU A C 1
ATOM 739 O O . LEU A 1 94 ? -19.462 1.021 -8.062 1.00 90.06 94 LEU A O 1
ATOM 743 N N . ASP A 1 95 ? -17.581 2.015 -8.803 1.00 90.69 95 ASP A N 1
ATOM 744 C CA . ASP A 1 95 ? -16.973 0.837 -9.424 1.00 90.69 95 ASP A CA 1
ATOM 745 C C . ASP A 1 95 ? -16.685 -0.267 -8.394 1.00 90.69 95 ASP A C 1
ATOM 747 O O . ASP A 1 95 ? -17.125 -1.397 -8.574 1.00 90.69 95 ASP A O 1
ATOM 751 N N . ILE A 1 96 ? -16.079 0.079 -7.249 1.00 88.50 96 ILE A N 1
ATOM 752 C CA . ILE A 1 96 ? -15.822 -0.860 -6.139 1.00 88.50 96 ILE A CA 1
ATOM 753 C C . ILE A 1 96 ? -17.116 -1.525 -5.656 1.00 88.50 96 ILE A C 1
ATOM 755 O O . ILE A 1 96 ? -17.129 -2.716 -5.372 1.00 88.50 96 ILE A O 1
ATOM 759 N N . ARG A 1 97 ? -18.217 -0.771 -5.587 1.00 83.94 97 ARG A N 1
ATOM 760 C CA . ARG A 1 97 ? -19.521 -1.297 -5.152 1.00 83.94 97 ARG A CA 1
ATOM 761 C C . ARG A 1 97 ? -20.180 -2.247 -6.157 1.00 83.94 97 ARG A C 1
ATOM 763 O O . ARG A 1 97 ? -21.103 -2.949 -5.771 1.00 83.94 97 ARG A O 1
ATOM 770 N N . HIS A 1 98 ? -19.766 -2.234 -7.425 1.00 84.50 98 HIS A N 1
ATOM 771 C CA . HIS A 1 98 ? -20.295 -3.124 -8.470 1.00 84.50 98 HIS A CA 1
ATOM 772 C C . HIS A 1 98 ? -19.442 -4.383 -8.675 1.00 84.50 98 HIS A C 1
ATOM 774 O O . HIS A 1 98 ? -19.757 -5.191 -9.548 1.00 84.50 98 HIS A O 1
ATOM 780 N N . GLN A 1 99 ? -18.366 -4.559 -7.907 1.00 86.81 99 GLN A N 1
ATOM 781 C CA . GLN A 1 99 ? -17.564 -5.780 -7.956 1.00 86.81 99 GLN A CA 1
ATOM 782 C C . GLN A 1 99 ? -18.361 -6.951 -7.366 1.00 86.81 99 GLN A C 1
ATOM 784 O O . GLN A 1 99 ? -19.026 -6.788 -6.346 1.00 86.81 99 GLN A O 1
ATOM 789 N N . GLU A 1 100 ? -18.295 -8.130 -7.996 1.00 79.88 100 GLU A N 1
ATOM 790 C CA . GLU A 1 100 ? -19.059 -9.317 -7.565 1.00 79.88 100 GLU A CA 1
ATOM 791 C C . GLU A 1 100 ? -18.698 -9.772 -6.139 1.00 79.88 100 GLU A C 1
ATOM 793 O O . GLU A 1 100 ? -19.555 -10.277 -5.421 1.00 79.88 100 GLU A O 1
ATOM 798 N N . ASP A 1 101 ? -17.460 -9.511 -5.706 1.00 81.81 101 ASP A N 1
ATOM 799 C CA . ASP A 1 101 ? -16.950 -9.822 -4.365 1.00 81.81 101 ASP A CA 1
ATOM 800 C C . ASP A 1 101 ? -17.199 -8.696 -3.336 1.00 81.81 101 ASP A C 1
ATOM 802 O O . ASP A 1 101 ? -16.698 -8.752 -2.209 1.00 81.81 101 ASP A O 1
ATOM 806 N N . TYR A 1 102 ? -17.934 -7.637 -3.703 1.00 80.81 102 TYR A N 1
ATOM 807 C CA . TYR A 1 102 ? -18.259 -6.559 -2.771 1.00 80.81 102 TYR A CA 1
ATOM 808 C C . TYR A 1 102 ? -19.317 -7.023 -1.767 1.00 80.81 102 TYR A C 1
ATOM 810 O O . TYR A 1 102 ? -20.515 -7.039 -2.048 1.00 80.81 102 TYR A O 1
ATOM 818 N N . VAL A 1 103 ? -18.867 -7.361 -0.561 1.00 78.50 103 VAL A N 1
ATOM 819 C CA . VAL A 1 103 ? -19.744 -7.573 0.591 1.00 78.50 103 VAL A CA 1
ATOM 820 C C . VAL A 1 103 ? -19.994 -6.221 1.244 1.00 78.50 103 VAL A C 1
ATOM 822 O O . VAL A 1 103 ? -19.056 -5.515 1.628 1.00 78.50 103 VAL A O 1
ATOM 825 N N . GLU A 1 104 ? -21.264 -5.838 1.352 1.00 79.56 104 GLU A N 1
ATOM 826 C CA . GLU A 1 104 ? -21.623 -4.629 2.082 1.00 79.56 104 GLU A CA 1
ATOM 827 C C . GLU A 1 104 ? -21.126 -4.774 3.531 1.00 79.56 104 GLU A C 1
ATOM 829 O O . GLU A 1 104 ? -21.324 -5.830 4.132 1.00 79.56 104 GLU A O 1
ATOM 834 N N . PRO A 1 105 ? -20.448 -3.765 4.109 1.00 76.06 105 PRO A N 1
ATOM 835 C CA . PRO A 1 105 ? -19.979 -3.818 5.489 1.00 76.06 105 PRO A CA 1
ATOM 836 C C . PRO A 1 105 ? -21.165 -3.664 6.452 1.00 76.06 105 PRO A C 1
ATOM 838 O O . PRO A 1 105 ? -21.314 -2.661 7.149 1.00 76.06 105 PRO A O 1
ATOM 841 N N . THR A 1 106 ? -22.044 -4.656 6.455 1.00 76.31 106 THR A N 1
ATOM 842 C CA . THR A 1 106 ? -23.123 -4.848 7.410 1.00 76.31 106 THR A CA 1
ATOM 843 C C . THR A 1 106 ? -22.636 -5.793 8.497 1.00 76.31 106 THR A C 1
ATOM 845 O O . THR A 1 106 ? -21.901 -6.743 8.233 1.00 76.31 106 THR A O 1
ATOM 848 N N . ILE A 1 107 ? -23.036 -5.534 9.740 1.00 73.19 107 ILE A N 1
ATOM 849 C CA . ILE A 1 107 ? -22.833 -6.489 10.830 1.00 73.19 107 ILE A CA 1
ATOM 850 C C . ILE A 1 107 ? -23.750 -7.676 10.525 1.00 73.19 107 ILE A C 1
ATOM 852 O O . ILE A 1 107 ? -24.957 -7.571 10.729 1.00 73.19 107 ILE A O 1
ATOM 856 N N . ASN A 1 108 ? -23.190 -8.751 9.971 1.00 71.25 108 ASN A N 1
ATOM 857 C CA . ASN A 1 108 ? -23.929 -9.975 9.680 1.00 71.25 108 ASN A CA 1
ATOM 858 C C . ASN A 1 108 ? -24.184 -10.689 11.014 1.00 71.25 108 ASN A C 1
ATOM 860 O O . ASN A 1 108 ? -23.251 -11.184 11.644 1.00 71.25 108 ASN A O 1
ATOM 864 N N . ILE A 1 109 ? -25.429 -10.663 11.491 1.00 71.38 109 ILE A N 1
ATOM 865 C CA . ILE A 1 109 ? -25.826 -11.285 12.770 1.00 71.38 109 ILE A CA 1
ATOM 866 C C . ILE A 1 109 ? -25.995 -12.804 12.572 1.00 71.38 109 ILE A C 1
ATOM 868 O O . ILE A 1 109 ? -26.047 -13.570 13.527 1.00 71.38 109 ILE A O 1
ATOM 872 N N . GLU A 1 110 ? -26.058 -13.249 11.320 1.00 69.94 110 GLU A N 1
ATOM 873 C CA . GLU A 1 110 ? -26.146 -14.645 10.917 1.00 69.94 110 GLU A CA 1
ATOM 874 C C . GLU A 1 110 ? -24.798 -15.379 11.026 1.00 69.94 110 GLU A C 1
ATOM 876 O O . GLU A 1 110 ? -24.792 -16.575 11.304 1.00 69.94 110 GLU A O 1
ATOM 881 N N . ASP A 1 111 ? -23.668 -14.671 10.889 1.00 74.38 111 ASP A N 1
ATOM 882 C CA . ASP A 1 111 ? -22.310 -15.231 11.012 1.00 74.38 111 ASP A CA 1
ATOM 883 C C . ASP A 1 111 ? -21.774 -15.117 12.449 1.00 74.38 111 ASP A C 1
ATOM 885 O O . ASP A 1 111 ? -20.630 -14.720 12.695 1.00 74.38 111 ASP A O 1
ATOM 889 N N . LEU A 1 112 ? -22.619 -15.427 13.431 1.00 78.12 112 LEU A N 1
ATOM 890 C CA . LEU A 1 112 ? -22.171 -15.533 14.814 1.00 78.12 112 LEU A CA 1
ATOM 891 C C . LEU A 1 112 ? -21.432 -16.865 15.023 1.00 78.12 112 LEU A C 1
ATOM 893 O O . LEU A 1 112 ? -21.835 -17.889 14.466 1.00 78.12 112 LEU A O 1
ATOM 897 N N . PRO A 1 113 ? -20.351 -16.878 15.824 1.00 76.88 113 PRO A N 1
ATOM 898 C CA . PRO A 1 113 ? -19.708 -18.125 16.215 1.00 76.88 113 PRO A CA 1
ATOM 899 C C . PRO A 1 113 ? -20.715 -19.035 16.930 1.00 76.88 113 PRO A C 1
ATOM 901 O O . PRO A 1 113 ? -21.598 -18.556 17.639 1.00 76.88 113 PRO A O 1
ATOM 904 N N . GLU A 1 114 ? -20.555 -20.351 16.763 1.00 82.31 114 GLU A N 1
ATOM 905 C CA . GLU A 1 114 ? -21.436 -21.366 17.366 1.00 82.31 114 GLU A CA 1
ATOM 906 C C . GLU A 1 114 ? -21.533 -21.221 18.895 1.00 82.31 114 GLU A C 1
ATOM 908 O O . GLU A 1 114 ? -22.595 -21.437 19.474 1.00 82.31 114 GLU A O 1
ATOM 913 N N . PHE A 1 115 ? -20.447 -20.768 19.528 1.00 81.94 115 PHE A N 1
ATOM 914 C CA . PHE A 1 115 ? -20.368 -20.478 20.956 1.00 81.94 115 PHE A CA 1
ATOM 915 C C . PHE A 1 115 ? -20.070 -18.994 21.199 1.00 81.94 115 PHE A C 1
ATOM 917 O O . PHE A 1 115 ? -19.191 -18.415 20.555 1.00 81.94 115 PHE A O 1
ATOM 924 N N . ASP A 1 116 ? -20.748 -18.383 22.177 1.00 87.75 116 ASP A N 1
ATOM 925 C CA . ASP A 1 116 ? -20.440 -17.019 22.626 1.00 87.75 116 ASP A CA 1
ATOM 926 C C . ASP A 1 116 ? -19.009 -16.982 23.206 1.00 87.75 116 ASP A C 1
ATOM 928 O O . ASP A 1 116 ? -18.721 -17.753 24.130 1.00 87.75 116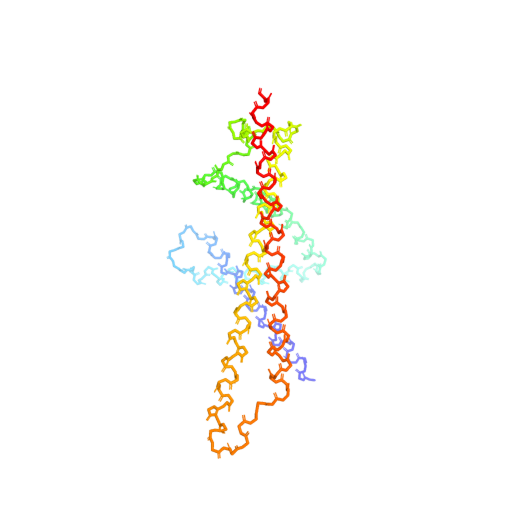 ASP A O 1
ATOM 932 N N . PRO A 1 117 ? -18.111 -16.095 22.730 1.00 86.25 117 PRO A N 1
ATOM 933 C CA . PRO A 1 117 ? -16.735 -15.989 23.219 1.00 86.25 117 PRO A CA 1
ATOM 934 C C . PRO A 1 117 ? -16.588 -15.804 24.736 1.00 86.25 117 PRO A C 1
ATOM 936 O O . PRO A 1 117 ? -15.547 -16.152 25.293 1.00 86.25 117 PRO A O 1
ATOM 939 N N . TRP A 1 118 ? -17.601 -15.250 25.409 1.00 86.50 118 TRP A N 1
ATOM 940 C CA . TRP A 1 118 ? -17.585 -15.003 26.856 1.00 86.50 118 TRP A CA 1
ATOM 941 C C . TRP A 1 118 ? -18.291 -16.096 27.667 1.00 86.50 118 TRP A C 1
ATOM 943 O O . TRP A 1 118 ? -18.303 -16.034 28.899 1.00 86.50 118 TRP A O 1
ATOM 953 N N . SER A 1 119 ? -18.868 -17.098 27.000 1.00 90.75 119 SER A N 1
ATOM 954 C CA . SER A 1 119 ? -19.444 -18.270 27.658 1.00 90.75 119 SER A CA 1
ATOM 955 C C . SER A 1 119 ? -18.355 -19.207 28.190 1.00 90.75 119 SER A C 1
ATOM 957 O O . SER A 1 119 ? -17.210 -19.200 27.731 1.00 90.75 119 SER A O 1
ATOM 959 N N . HIS A 1 120 ? -18.714 -20.057 29.156 1.00 88.25 120 HIS A N 1
ATOM 960 C CA . HIS A 1 120 ? -17.802 -21.086 29.661 1.00 88.25 120 HIS A CA 1
ATOM 961 C C . HIS A 1 120 ? -17.342 -22.047 28.549 1.00 88.25 120 HIS A C 1
ATOM 963 O O . HIS A 1 120 ? -16.171 -22.432 28.534 1.00 88.25 120 HIS A O 1
ATOM 969 N N . GLU A 1 121 ? -18.222 -22.366 27.596 1.00 90.50 121 GLU A N 1
ATOM 970 C CA . GLU A 1 121 ? -17.923 -23.192 26.421 1.00 90.50 121 GLU A CA 1
ATOM 971 C C . GLU A 1 121 ? -16.978 -22.480 25.449 1.00 90.50 121 GLU A C 1
ATOM 973 O O . GLU A 1 121 ? -15.972 -23.056 25.043 1.00 90.50 121 GLU A O 1
ATOM 978 N N . GLY A 1 122 ? -17.236 -21.205 25.135 1.00 90.12 122 GLY A N 1
ATOM 979 C CA . GLY A 1 122 ? -16.404 -20.405 24.232 1.00 90.12 122 GLY A CA 1
ATOM 980 C C . GLY A 1 122 ? -14.982 -20.202 24.759 1.00 90.12 122 GLY A C 1
ATOM 981 O O . GLY A 1 122 ? -14.011 -20.344 24.016 1.00 90.12 122 GLY A O 1
ATOM 982 N N . VAL A 1 123 ? -14.828 -19.967 26.066 1.00 91.12 123 VAL A N 1
ATOM 983 C CA . VAL A 1 123 ? -13.506 -19.888 26.709 1.00 91.12 123 VAL A CA 1
ATOM 984 C C . VAL A 1 123 ? -12.794 -21.246 26.688 1.00 91.12 123 VAL A C 1
ATOM 986 O O . VAL A 1 123 ? -11.577 -21.306 26.488 1.00 91.12 123 VAL A O 1
ATOM 989 N N . ALA A 1 124 ? -13.522 -22.348 26.883 1.00 91.06 124 ALA A N 1
ATOM 990 C CA . ALA A 1 124 ? -12.956 -23.691 26.783 1.00 91.06 124 ALA A CA 1
ATOM 991 C C . ALA A 1 124 ? -12.534 -24.028 25.339 1.00 91.06 124 ALA A C 1
ATOM 993 O O . ALA A 1 124 ? -11.437 -24.557 25.143 1.00 91.06 124 ALA A O 1
ATOM 994 N N . LEU A 1 125 ? -13.336 -23.642 24.341 1.00 91.75 125 LEU A N 1
ATOM 995 C CA . LEU A 1 125 ? -13.028 -23.785 22.918 1.00 91.75 125 LEU A CA 1
ATOM 996 C C . LEU A 1 125 ? -11.775 -22.992 22.539 1.00 91.75 125 LEU A C 1
ATOM 998 O O . LEU A 1 125 ? -10.848 -23.567 21.979 1.00 91.75 125 LEU A O 1
ATOM 1002 N N . ALA A 1 126 ? -11.690 -21.715 22.920 1.00 91.38 126 ALA A N 1
ATOM 1003 C CA . ALA A 1 126 ? -10.530 -20.870 22.631 1.00 91.38 126 ALA A CA 1
ATOM 1004 C C . ALA A 1 126 ? -9.228 -21.434 23.233 1.00 91.38 126 ALA A C 1
ATOM 1006 O O . ALA A 1 126 ? -8.165 -21.386 22.610 1.00 91.38 126 ALA A O 1
ATOM 1007 N N . ASN A 1 127 ? -9.297 -22.011 24.439 1.00 91.88 127 ASN A N 1
ATOM 1008 C CA . ASN A 1 127 ? -8.154 -22.695 25.047 1.00 91.88 127 ASN A CA 1
ATOM 1009 C C . ASN A 1 127 ? -7.777 -23.972 24.284 1.00 91.88 127 ASN A C 1
ATOM 1011 O O . ASN A 1 127 ? -6.591 -24.216 24.059 1.00 91.88 127 ASN A O 1
ATOM 1015 N N . PHE A 1 128 ? -8.763 -24.765 23.859 1.00 93.25 128 PHE A N 1
ATOM 1016 C CA . PHE A 1 128 ? -8.530 -25.946 23.030 1.00 93.25 128 PHE A CA 1
ATOM 1017 C C . PHE A 1 128 ? -7.891 -25.585 21.685 1.00 93.25 128 PHE A C 1
ATOM 1019 O O . PHE A 1 128 ? -6.885 -26.194 21.318 1.00 93.25 128 PHE A O 1
ATOM 1026 N N . GLU A 1 129 ? -8.411 -24.579 20.983 1.00 91.94 129 GLU A N 1
ATOM 1027 C CA . GLU A 1 129 ? -7.852 -24.099 19.716 1.00 91.94 129 GLU A CA 1
ATOM 1028 C C . GLU A 1 129 ? -6.408 -23.637 19.887 1.00 91.94 129 GLU A C 1
ATOM 1030 O O . GLU A 1 129 ? -5.528 -24.078 19.153 1.00 91.94 129 GLU A O 1
ATOM 1035 N N . LYS A 1 130 ? -6.126 -22.859 20.935 1.00 93.69 130 LYS A N 1
ATOM 1036 C CA . LYS A 1 130 ? -4.763 -22.433 21.254 1.00 93.69 130 LYS A CA 1
ATOM 1037 C C . LYS A 1 130 ? -3.823 -23.617 21.497 1.00 93.69 130 LYS A C 1
ATOM 1039 O O . LYS A 1 130 ? -2.703 -23.628 20.989 1.00 93.69 130 LYS A O 1
ATOM 1044 N N . CYS A 1 131 ? -4.246 -24.615 22.272 1.00 94.12 131 CYS A N 1
ATOM 1045 C CA . CYS A 1 131 ? -3.438 -25.811 22.516 1.00 94.12 131 CYS A CA 1
ATOM 1046 C C . CYS A 1 131 ? -3.238 -26.639 21.237 1.00 94.12 131 CYS A C 1
ATOM 1048 O O . CYS A 1 131 ? -2.142 -27.152 21.010 1.00 94.12 131 CYS A O 1
ATOM 1050 N N . ARG A 1 132 ? -4.262 -26.734 20.379 1.00 93.06 132 ARG A N 1
ATOM 1051 C CA . ARG A 1 132 ? -4.184 -27.390 19.067 1.00 93.06 132 ARG A CA 1
ATOM 1052 C C . ARG A 1 132 ? -3.170 -26.696 18.161 1.00 93.06 132 ARG A C 1
ATOM 1054 O O . ARG A 1 132 ? -2.347 -27.378 17.556 1.00 93.06 132 ARG A O 1
ATOM 1061 N N . ASP A 1 133 ? -3.196 -25.370 18.101 1.00 94.25 133 ASP A N 1
ATOM 1062 C CA . ASP A 1 133 ? -2.285 -24.592 17.263 1.00 94.25 133 ASP A CA 1
ATOM 1063 C C . ASP A 1 133 ? -0.833 -24.760 17.736 1.00 94.25 133 ASP A C 1
ATOM 1065 O O . ASP A 1 133 ? 0.062 -25.000 16.926 1.00 94.25 133 ASP A O 1
ATOM 1069 N N . VAL A 1 134 ? -0.595 -24.760 19.054 1.00 94.00 134 VAL A N 1
ATOM 1070 C CA . VAL A 1 134 ? 0.727 -25.059 19.635 1.00 94.00 134 VAL A CA 1
ATOM 1071 C C . VAL A 1 134 ? 1.184 -26.483 19.299 1.00 94.00 134 VAL A C 1
ATOM 1073 O O . VAL A 1 134 ? 2.347 -26.680 18.948 1.00 94.00 134 VAL A O 1
ATOM 1076 N N . ALA A 1 135 ? 0.293 -27.476 19.363 1.00 93.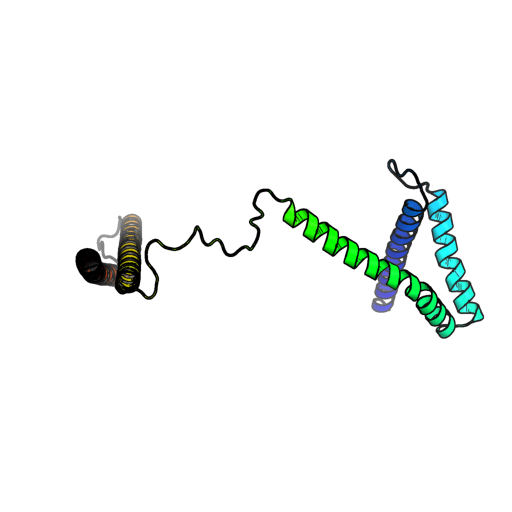69 135 ALA A N 1
ATOM 1077 C CA . ALA A 1 135 ? 0.617 -28.853 18.990 1.00 93.69 135 ALA A CA 1
ATOM 1078 C C . ALA A 1 135 ? 0.951 -28.986 17.495 1.00 93.69 135 ALA A C 1
ATOM 1080 O O . ALA A 1 135 ? 1.872 -29.719 17.126 1.00 93.69 135 ALA A O 1
ATOM 1081 N N . GLN A 1 136 ? 0.250 -28.248 16.631 1.00 93.88 136 GLN A N 1
ATOM 1082 C CA . GLN A 1 136 ? 0.542 -28.208 15.202 1.00 93.88 136 GLN A CA 1
ATOM 1083 C C . GLN A 1 136 ? 1.900 -27.551 14.926 1.00 93.88 136 GLN A C 1
ATOM 1085 O O . GLN A 1 136 ? 2.714 -28.127 14.206 1.00 93.88 136 GLN A O 1
ATOM 1090 N N . MET A 1 137 ? 2.193 -26.417 15.569 1.00 94.25 137 MET A N 1
ATOM 1091 C CA . MET A 1 137 ? 3.503 -25.764 15.481 1.00 94.25 137 MET A CA 1
ATOM 1092 C C . MET A 1 137 ? 4.636 -26.677 15.966 1.00 94.25 137 MET A C 1
ATOM 1094 O O . MET A 1 137 ? 5.682 -26.742 15.326 1.00 94.25 137 MET A O 1
ATOM 1098 N N . ALA A 1 138 ? 4.437 -27.419 17.059 1.00 93.75 138 ALA A N 1
ATOM 1099 C CA . ALA A 1 138 ? 5.429 -28.370 17.560 1.00 93.75 138 ALA A CA 1
ATOM 1100 C C . ALA A 1 138 ? 5.647 -29.551 16.594 1.00 93.75 138 ALA A C 1
ATOM 1102 O O . ALA A 1 138 ? 6.780 -29.985 16.387 1.00 93.75 138 ALA A O 1
ATOM 1103 N N . ALA A 1 139 ? 4.584 -30.045 15.951 1.00 93.25 139 ALA A N 1
ATOM 1104 C CA . ALA A 1 139 ? 4.694 -31.071 14.916 1.00 93.25 139 ALA A CA 1
ATOM 1105 C C . ALA A 1 139 ? 5.442 -30.567 13.669 1.00 93.25 139 ALA A C 1
ATOM 1107 O O . ALA A 1 139 ? 6.227 -31.310 13.075 1.00 93.25 139 ALA A O 1
ATOM 1108 N N . ASP A 1 140 ? 5.230 -29.311 13.274 1.00 95.62 140 ASP A N 1
ATOM 1109 C CA . ASP A 1 140 ? 5.967 -28.696 12.170 1.00 95.62 140 ASP A CA 1
ATOM 1110 C C . ASP A 1 140 ? 7.440 -28.437 12.535 1.00 95.62 140 ASP A C 1
ATOM 1112 O O . ASP A 1 140 ? 8.322 -28.700 11.714 1.00 95.62 140 ASP A O 1
ATOM 1116 N N . ALA A 1 141 ? 7.732 -28.060 13.783 1.00 93.94 141 ALA A N 1
ATOM 1117 C CA . ALA A 1 141 ? 9.099 -27.936 14.292 1.00 93.94 141 ALA A CA 1
ATOM 1118 C C . ALA A 1 141 ? 9.853 -29.282 14.304 1.00 93.94 141 ALA A C 1
ATOM 1120 O O . ALA A 1 141 ? 11.016 -29.344 13.903 1.00 93.94 141 ALA A O 1
ATOM 1121 N N . GLU A 1 142 ? 9.199 -30.389 14.681 1.00 93.88 142 GLU A N 1
ATOM 1122 C CA . GLU A 1 142 ? 9.786 -31.738 14.586 1.00 93.88 142 GLU A CA 1
ATOM 1123 C C . GLU A 1 142 ? 10.148 -32.086 13.133 1.00 93.88 142 GLU A C 1
ATOM 1125 O O . GLU A 1 142 ? 11.236 -32.603 12.855 1.00 93.88 142 GLU A O 1
ATOM 1130 N N . ARG A 1 143 ? 9.255 -31.779 12.181 1.00 94.75 143 ARG A N 1
ATOM 1131 C CA . ARG A 1 143 ? 9.516 -31.993 10.749 1.00 94.75 143 ARG A CA 1
ATOM 1132 C C . ARG A 1 143 ? 10.721 -31.183 10.280 1.00 94.75 143 ARG A C 1
ATOM 1134 O O . ARG A 1 143 ? 11.543 -31.712 9.530 1.00 94.75 143 ARG A O 1
ATOM 1141 N N . GLU A 1 144 ? 10.842 -29.933 10.714 1.00 94.44 144 GLU A N 1
ATOM 1142 C CA . GLU A 1 144 ? 11.981 -29.074 10.388 1.00 94.44 144 GLU A CA 1
ATOM 1143 C C . GLU A 1 144 ? 13.295 -29.627 10.962 1.00 94.44 144 GLU A C 1
ATOM 1145 O O . GLU A 1 144 ? 14.273 -29.779 10.221 1.00 94.44 144 GLU A O 1
ATOM 1150 N N . ALA A 1 145 ? 13.304 -30.030 12.235 1.00 93.25 145 ALA A N 1
ATOM 1151 C CA . ALA A 1 145 ? 14.462 -30.651 12.876 1.00 93.25 145 ALA A CA 1
ATOM 1152 C C . ALA A 1 145 ? 14.876 -31.954 12.166 1.00 93.25 145 ALA A C 1
ATOM 1154 O O . ALA A 1 145 ? 16.058 -32.193 11.896 1.00 93.25 145 ALA A O 1
ATOM 1155 N N . MET A 1 146 ? 13.903 -32.772 11.753 1.00 93.56 146 MET A N 1
ATOM 1156 C CA . MET A 1 146 ? 14.157 -33.993 10.989 1.00 93.56 146 MET A CA 1
ATOM 1157 C C . MET A 1 146 ? 14.757 -33.693 9.606 1.00 93.56 146 MET A C 1
ATOM 1159 O O . MET A 1 146 ? 15.694 -34.370 9.168 1.00 93.56 146 MET A O 1
ATOM 1163 N N . GLN A 1 147 ? 14.272 -32.661 8.912 1.00 95.38 147 GLN A N 1
ATOM 1164 C CA . GLN A 1 147 ? 14.860 -32.217 7.646 1.00 95.38 147 GLN A CA 1
ATOM 1165 C C . GLN A 1 147 ? 16.291 -31.697 7.825 1.00 95.38 147 GLN A C 1
ATOM 1167 O O . GLN A 1 147 ? 17.148 -31.977 6.980 1.00 95.38 147 GLN A O 1
ATOM 1172 N N . ALA A 1 148 ? 16.575 -30.976 8.913 1.00 92.50 148 ALA A N 1
ATOM 1173 C CA . ALA A 1 148 ? 17.923 -30.526 9.247 1.00 92.50 148 ALA A CA 1
ATOM 1174 C C . ALA A 1 148 ? 18.874 -31.719 9.445 1.00 92.50 148 ALA A C 1
ATOM 1176 O O . ALA A 1 148 ? 19.938 -31.764 8.821 1.00 92.50 148 ALA A O 1
ATOM 1177 N N . LEU A 1 149 ? 18.444 -32.748 10.184 1.00 93.12 149 LEU A N 1
ATOM 1178 C CA . LEU A 1 149 ? 19.196 -33.996 10.346 1.00 93.12 149 LEU A CA 1
ATOM 1179 C C . LEU A 1 149 ? 19.498 -34.664 8.994 1.00 93.12 149 LEU A C 1
ATOM 1181 O O . LEU A 1 149 ? 20.631 -35.078 8.734 1.00 93.12 149 LEU A O 1
ATOM 1185 N N . PHE A 1 150 ? 18.506 -34.760 8.103 1.00 94.44 150 PHE A N 1
ATOM 1186 C CA . PHE A 1 150 ? 18.711 -35.326 6.767 1.00 94.44 150 PHE A CA 1
ATOM 1187 C C . PHE A 1 150 ? 19.710 -34.516 5.930 1.00 94.44 150 PHE A C 1
ATOM 1189 O O . PHE A 1 150 ? 20.527 -35.112 5.220 1.00 94.44 150 PHE A O 1
ATOM 1196 N N . LYS A 1 151 ? 19.692 -33.178 6.021 1.00 93.94 151 LYS A N 1
ATOM 1197 C CA . LYS A 1 151 ? 20.665 -32.306 5.339 1.00 93.94 151 LYS A CA 1
ATOM 1198 C C . LYS A 1 151 ? 22.089 -32.573 5.830 1.00 93.94 151 LYS A C 1
ATOM 1200 O O . LYS A 1 151 ? 22.983 -32.740 4.997 1.00 93.94 151 LYS A O 1
ATOM 1205 N N . VAL A 1 152 ? 22.294 -32.686 7.144 1.00 91.88 152 VAL A N 1
ATOM 1206 C CA . VAL A 1 152 ? 23.608 -33.013 7.727 1.00 91.88 152 VAL A CA 1
ATOM 1207 C C . VAL A 1 152 ? 24.062 -34.407 7.284 1.00 91.88 152 VAL A C 1
ATOM 1209 O O . VAL A 1 152 ? 25.154 -34.552 6.734 1.00 91.88 152 VAL A O 1
ATOM 1212 N N . LYS A 1 153 ? 23.198 -35.428 7.380 1.00 91.00 153 LYS A N 1
ATOM 1213 C CA . LYS A 1 153 ? 23.506 -36.793 6.906 1.00 91.00 153 LYS A CA 1
ATOM 1214 C C . LYS A 1 153 ? 23.875 -36.836 5.419 1.00 91.00 153 LYS A C 1
ATOM 1216 O O . LYS A 1 153 ? 24.784 -37.568 5.029 1.00 91.00 153 LYS A O 1
ATOM 1221 N N . LYS A 1 154 ? 23.207 -36.042 4.576 1.00 92.38 154 LYS A N 1
ATOM 1222 C CA . LYS A 1 154 ? 23.534 -35.927 3.146 1.00 92.38 154 LYS A CA 1
ATOM 1223 C C . LYS A 1 154 ? 24.909 -35.291 2.922 1.00 92.38 154 LYS A C 1
ATOM 1225 O O . LYS A 1 154 ? 25.645 -35.781 2.069 1.00 92.38 154 LYS A O 1
ATOM 1230 N N . ARG A 1 155 ? 25.268 -34.249 3.682 1.00 88.50 155 ARG A N 1
ATOM 1231 C CA . ARG A 1 155 ? 26.603 -33.622 3.636 1.00 88.50 155 ARG A CA 1
ATOM 1232 C C . ARG A 1 155 ? 27.699 -34.596 4.066 1.00 88.50 155 ARG A C 1
ATOM 1234 O O . ARG A 1 155 ? 28.689 -34.720 3.357 1.00 88.50 155 ARG A O 1
ATOM 1241 N N . ILE A 1 156 ? 27.477 -35.357 5.141 1.00 88.31 156 ILE A N 1
ATOM 1242 C CA . ILE A 1 156 ? 28.394 -36.423 5.582 1.00 88.31 156 ILE A CA 1
ATOM 1243 C C . ILE A 1 156 ? 28.572 -37.473 4.477 1.00 88.31 156 ILE A C 1
ATOM 1245 O O . ILE A 1 156 ? 29.695 -37.858 4.165 1.00 88.31 156 ILE A O 1
ATOM 1249 N N . ARG A 1 157 ? 27.478 -37.904 3.833 1.00 87.31 157 ARG A N 1
ATOM 1250 C CA . ARG A 1 157 ? 27.543 -38.852 2.710 1.00 87.31 157 ARG A CA 1
ATOM 1251 C C . ARG A 1 157 ? 28.321 -38.292 1.515 1.00 87.31 157 ARG A C 1
ATOM 1253 O O . ARG A 1 157 ? 29.079 -39.039 0.910 1.00 87.31 157 ARG A O 1
ATOM 1260 N N . ALA A 1 158 ? 28.123 -37.021 1.161 1.00 86.56 158 ALA A N 1
ATOM 1261 C CA . ALA A 1 158 ? 28.861 -36.370 0.077 1.00 86.56 158 ALA A CA 1
ATOM 1262 C C . ALA A 1 158 ? 30.363 -36.293 0.392 1.00 86.56 158 ALA A C 1
ATOM 1264 O O . ALA A 1 158 ? 31.174 -36.725 -0.421 1.00 86.56 158 ALA A O 1
ATOM 1265 N N . TYR A 1 159 ? 30.718 -35.876 1.610 1.00 85.06 159 TYR A N 1
ATOM 1266 C CA . TYR A 1 159 ? 32.104 -35.850 2.078 1.00 85.06 159 TYR A CA 1
ATOM 1267 C C . TYR A 1 159 ? 32.762 -37.239 2.024 1.00 85.06 159 TYR A C 1
ATOM 1269 O O . TYR A 1 159 ? 33.873 -37.384 1.517 1.00 85.06 159 TYR A O 1
ATOM 1277 N N . ALA A 1 160 ? 32.054 -38.274 2.492 1.00 82.19 160 ALA A N 1
ATOM 1278 C CA . ALA A 1 160 ? 32.536 -39.655 2.472 1.00 82.19 160 ALA A CA 1
ATOM 1279 C C . ALA A 1 160 ? 32.743 -40.205 1.048 1.00 82.19 160 ALA A C 1
ATOM 1281 O O . ALA A 1 160 ? 33.599 -41.062 0.841 1.00 82.19 160 ALA A O 1
ATOM 1282 N N . LEU A 1 161 ? 31.967 -39.727 0.068 1.00 82.88 161 LEU A N 1
ATOM 1283 C CA . LEU A 1 161 ? 32.140 -40.076 -1.344 1.00 82.88 161 LEU A CA 1
ATOM 1284 C C . LEU A 1 161 ? 33.347 -39.362 -1.964 1.00 82.88 161 LEU A C 1
ATOM 1286 O O . LEU A 1 161 ? 34.081 -39.980 -2.726 1.00 82.88 161 LEU A O 1
ATOM 1290 N N . GLU A 1 162 ? 33.570 -38.089 -1.634 1.00 80.56 162 GLU A N 1
ATOM 1291 C CA . GLU A 1 162 ? 34.726 -37.316 -2.116 1.00 80.56 162 GLU A CA 1
ATOM 1292 C C . GLU A 1 162 ? 36.054 -37.845 -1.553 1.00 80.56 162 GLU A C 1
ATOM 1294 O O . GLU A 1 162 ? 37.060 -37.871 -2.257 1.00 80.56 162 GLU A O 1
ATOM 1299 N N . HIS A 1 163 ? 36.041 -38.338 -0.313 1.00 79.12 163 HIS A N 1
ATOM 1300 C CA . HIS A 1 163 ? 37.208 -38.897 0.375 1.00 79.12 163 HIS A CA 1
ATOM 1301 C C . HIS A 1 163 ? 37.215 -40.437 0.351 1.00 79.12 163 HIS A C 1
ATOM 1303 O O . HIS A 1 163 ? 37.779 -41.077 1.235 1.00 79.12 163 HIS A O 1
ATOM 1309 N N . SER A 1 164 ? 36.606 -41.062 -0.668 1.00 65.31 164 SER A N 1
ATOM 1310 C CA . SER A 1 164 ? 36.463 -42.527 -0.752 1.00 65.31 164 SER A CA 1
ATOM 1311 C C . SER A 1 164 ? 37.789 -43.298 -0.810 1.00 65.31 164 SER A C 1
ATOM 1313 O O . SER A 1 164 ? 37.814 -44.496 -0.533 1.00 65.31 164 SER A O 1
ATOM 1315 N N . THR A 1 165 ? 38.871 -42.628 -1.213 1.00 65.19 165 THR A N 1
ATOM 1316 C CA . THR A 1 165 ? 40.219 -43.196 -1.397 1.00 65.19 165 THR A CA 1
ATOM 1317 C C . THR A 1 165 ? 41.099 -43.046 -0.147 1.00 65.19 165 THR A C 1
ATOM 1319 O O . THR A 1 165 ? 42.219 -43.548 -0.133 1.00 65.19 165 THR A O 1
ATOM 1322 N N . ASP A 1 166 ? 40.614 -42.352 0.886 1.00 64.38 166 ASP A N 1
ATOM 1323 C CA . ASP A 1 166 ? 41.330 -42.117 2.141 1.00 64.38 166 ASP A CA 1
ATOM 1324 C C . ASP A 1 166 ? 41.154 -43.313 3.101 1.00 64.38 166 ASP A C 1
ATOM 1326 O O . ASP A 1 166 ? 40.033 -43.751 3.379 1.00 64.38 166 ASP A O 1
ATOM 1330 N N . GLU A 1 167 ? 42.260 -43.859 3.616 1.00 58.62 167 GLU A N 1
ATOM 1331 C CA . GLU A 1 167 ? 42.248 -44.988 4.560 1.00 58.62 167 GLU A CA 1
ATOM 1332 C C . GLU A 1 167 ? 41.605 -44.620 5.902 1.00 58.62 167 GLU A C 1
ATOM 1334 O O . GLU A 1 167 ? 41.013 -45.483 6.554 1.00 58.62 167 GLU A O 1
ATOM 1339 N N . SER A 1 168 ? 41.689 -43.347 6.310 1.00 63.31 168 SER A N 1
ATOM 1340 C CA . SER A 1 168 ? 41.249 -42.899 7.634 1.00 63.31 168 SER A CA 1
ATOM 1341 C C . SER A 1 168 ? 39.728 -42.960 7.809 1.00 63.31 168 SER A C 1
ATOM 1343 O O . SER A 1 168 ? 39.252 -43.200 8.919 1.00 63.31 168 SER A O 1
ATOM 1345 N N . LYS A 1 169 ? 38.952 -42.756 6.730 1.00 67.50 169 LYS A N 1
ATOM 1346 C CA . LYS A 1 169 ? 37.471 -42.674 6.733 1.00 67.50 169 LYS A CA 1
ATOM 1347 C C . LYS A 1 169 ? 36.883 -41.781 7.844 1.00 67.50 169 LYS A C 1
ATOM 1349 O O . LYS A 1 169 ? 35.708 -41.921 8.189 1.00 67.50 169 LYS A O 1
ATOM 1354 N N . ALA A 1 170 ? 37.679 -40.880 8.417 1.00 71.62 170 ALA A N 1
ATOM 1355 C CA . ALA A 1 170 ? 37.281 -40.063 9.548 1.00 71.62 170 ALA A CA 1
ATOM 1356 C C . ALA A 1 170 ? 36.359 -38.931 9.083 1.00 71.62 170 ALA A C 1
ATOM 1358 O O . ALA A 1 170 ? 36.655 -38.210 8.128 1.00 71.62 170 ALA A O 1
ATOM 1359 N N . ILE A 1 171 ? 35.222 -38.779 9.764 1.00 76.25 171 ILE A N 1
ATOM 1360 C CA . ILE A 1 171 ? 34.318 -37.646 9.554 1.00 76.25 171 ILE A CA 1
ATOM 1361 C C . ILE A 1 171 ? 34.929 -36.432 10.271 1.00 76.25 171 ILE A C 1
ATOM 1363 O O . ILE A 1 171 ? 35.230 -36.556 11.457 1.00 76.25 171 ILE A O 1
ATOM 1367 N N . PRO A 1 172 ? 35.076 -35.272 9.612 1.00 83.50 172 PRO A N 1
ATOM 1368 C CA . PRO A 1 172 ? 35.579 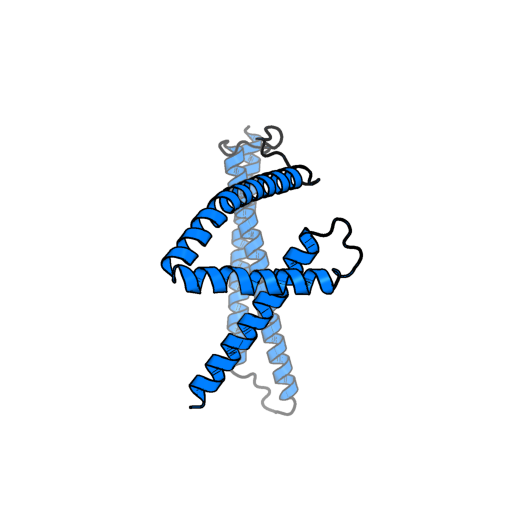-34.052 10.232 1.00 83.50 172 PRO A CA 1
ATOM 1369 C C . PRO A 1 172 ? 34.790 -33.646 11.479 1.00 83.50 172 PRO A C 1
ATOM 1371 O O . PRO A 1 172 ? 33.558 -33.676 11.463 1.00 83.50 172 PRO A O 1
ATOM 1374 N N . ASP A 1 173 ? 35.490 -33.161 12.505 1.00 84.00 173 ASP A N 1
ATOM 1375 C CA . ASP A 1 173 ? 34.905 -32.780 13.801 1.00 84.00 173 ASP A CA 1
ATOM 1376 C C . ASP A 1 173 ? 33.752 -31.771 13.670 1.00 84.00 173 ASP A C 1
ATOM 1378 O O . ASP A 1 173 ? 32.748 -31.871 14.371 1.00 84.00 173 ASP A O 1
ATOM 1382 N N . HIS A 1 174 ? 33.832 -30.839 12.712 1.00 87.06 174 HIS A N 1
ATOM 1383 C CA . HIS A 1 174 ? 32.762 -29.864 12.470 1.00 87.06 174 HIS A CA 1
ATOM 1384 C C . HIS A 1 174 ? 31.445 -30.511 11.998 1.00 87.06 174 HIS A C 1
ATOM 1386 O O . HIS A 1 174 ? 30.374 -30.044 12.370 1.00 87.06 174 HIS A O 1
ATOM 1392 N N . LEU A 1 175 ? 31.498 -31.599 11.216 1.00 85.12 175 LEU A N 1
ATOM 1393 C CA . LEU A 1 175 ? 30.300 -32.333 10.785 1.00 85.12 175 LEU A CA 1
ATOM 1394 C C . LEU A 1 175 ? 29.748 -33.234 11.893 1.00 85.12 175 LEU A C 1
ATOM 1396 O O . LEU A 1 175 ? 28.542 -33.476 11.922 1.00 85.12 175 LEU A O 1
ATOM 1400 N N . GLN A 1 176 ? 30.608 -33.727 12.790 1.00 87.06 176 GLN A N 1
ATOM 1401 C CA . GLN A 1 176 ? 30.174 -34.467 13.979 1.00 87.06 176 GLN A CA 1
ATOM 1402 C C . GLN A 1 176 ? 29.417 -33.539 14.936 1.00 87.06 176 GLN A C 1
ATOM 1404 O O . GLN A 1 176 ? 28.299 -33.861 15.327 1.00 87.06 176 GLN A O 1
ATOM 1409 N N . LEU A 1 177 ? 29.959 -32.344 15.194 1.00 91.62 177 LEU A N 1
ATOM 1410 C CA . LEU A 1 177 ? 29.313 -31.309 16.005 1.00 91.62 177 LEU A CA 1
ATOM 1411 C C . LEU A 1 177 ? 27.946 -30.896 15.428 1.00 91.62 177 LEU A C 1
ATOM 1413 O O . LEU A 1 177 ? 26.962 -30.802 16.157 1.00 91.62 177 LEU A O 1
ATOM 1417 N N . GLU A 1 178 ? 27.858 -30.681 14.108 1.00 89.56 178 GLU A N 1
ATOM 1418 C CA . GLU A 1 178 ? 26.586 -30.369 13.439 1.00 89.56 178 GLU A CA 1
ATOM 1419 C C . GLU A 1 178 ? 25.568 -31.521 13.534 1.00 89.56 178 GLU A C 1
ATOM 1421 O O . GLU A 1 178 ? 24.366 -31.275 13.648 1.00 89.56 178 GLU A O 1
ATOM 1426 N N . LEU A 1 179 ? 26.022 -32.780 13.480 1.00 90.50 179 LEU A N 1
ATOM 1427 C CA . LEU A 1 179 ? 25.156 -33.953 13.618 1.00 90.50 179 LEU A CA 1
ATOM 1428 C C . LEU A 1 179 ? 24.619 -34.086 15.044 1.00 90.50 179 LEU A C 1
ATOM 1430 O O . LEU A 1 179 ? 23.429 -34.344 15.210 1.00 90.50 179 LEU A O 1
ATOM 1434 N N . GLU A 1 180 ? 25.473 -33.901 16.048 1.00 92.50 180 GLU A N 1
ATOM 1435 C CA . GLU A 1 180 ? 25.084 -33.911 17.460 1.00 92.50 180 GLU A CA 1
ATOM 1436 C C . GLU A 1 180 ? 24.079 -32.796 17.762 1.00 92.50 180 GLU A C 1
ATOM 1438 O O . GLU A 1 180 ? 23.025 -33.069 18.333 1.00 92.50 180 GLU A O 1
ATOM 1443 N N . ALA A 1 181 ? 24.330 -31.576 17.276 1.00 92.69 181 ALA A N 1
ATOM 1444 C CA . ALA A 1 181 ? 23.396 -30.460 17.410 1.00 92.69 181 ALA A CA 1
ATOM 1445 C C . ALA A 1 181 ? 22.043 -30.745 16.731 1.00 92.69 181 ALA A C 1
ATOM 1447 O O . ALA A 1 181 ? 20.990 -30.465 17.301 1.00 92.69 181 ALA A O 1
ATOM 1448 N N . ALA A 1 182 ? 22.046 -31.343 15.534 1.00 91.25 182 ALA A N 1
ATOM 1449 C CA . ALA A 1 182 ? 20.815 -31.704 14.830 1.00 91.25 182 ALA A CA 1
ATOM 1450 C C . ALA A 1 182 ? 20.042 -32.846 15.518 1.00 91.25 182 ALA A C 1
ATOM 1452 O O . ALA A 1 182 ? 18.812 -32.849 15.499 1.00 91.25 182 ALA A O 1
ATOM 1453 N N . LEU A 1 183 ? 20.740 -33.815 16.120 1.00 93.44 183 LEU A N 1
ATOM 1454 C CA . LEU A 1 183 ? 20.125 -34.881 16.918 1.00 93.44 183 LEU A CA 1
ATOM 1455 C C . LEU A 1 183 ? 19.521 -34.333 18.214 1.00 93.44 183 LEU A C 1
ATOM 1457 O O . LEU A 1 183 ? 18.410 -34.720 18.567 1.00 93.44 183 LEU A O 1
ATOM 1461 N N . GLN A 1 184 ? 20.219 -33.416 18.884 1.00 95.25 184 GLN A N 1
ATOM 1462 C CA . GLN A 1 184 ? 19.717 -32.757 20.084 1.00 95.25 184 GLN A CA 1
ATOM 1463 C C . GLN A 1 184 ? 18.466 -31.924 19.775 1.00 95.25 184 GLN A C 1
ATOM 1465 O O . GLN A 1 184 ? 17.443 -32.107 20.426 1.00 95.25 184 GLN A O 1
ATOM 1470 N N . ALA A 1 185 ? 18.507 -31.093 18.729 1.00 92.44 185 ALA A N 1
ATOM 1471 C CA . ALA A 1 185 ? 17.355 -30.302 18.298 1.00 92.44 185 ALA A CA 1
ATOM 1472 C C . ALA A 1 185 ? 16.148 -31.177 17.915 1.00 92.44 185 ALA A C 1
ATOM 1474 O O . ALA A 1 185 ? 15.004 -30.802 18.166 1.00 92.44 185 ALA A O 1
ATOM 1475 N N . LEU A 1 186 ? 16.385 -32.359 17.328 1.00 94.12 186 LEU A N 1
ATOM 1476 C CA . LEU A 1 186 ? 15.320 -33.323 17.052 1.00 94.12 186 LEU A CA 1
ATOM 1477 C C . LEU A 1 186 ? 14.717 -33.884 18.344 1.00 94.12 186 LEU A C 1
ATOM 1479 O O . LEU A 1 186 ? 13.496 -33.929 18.445 1.00 94.12 186 LEU A O 1
ATOM 1483 N N . SER A 1 187 ? 15.544 -34.276 19.316 1.00 94.25 187 SER A N 1
ATOM 1484 C CA . SER A 1 187 ? 15.066 -34.765 20.617 1.00 94.25 187 SER A CA 1
ATOM 1485 C C . SER A 1 187 ? 14.223 -33.709 21.333 1.00 94.25 187 SER A C 1
ATOM 1487 O O . SER A 1 187 ? 13.113 -34.000 21.762 1.00 94.25 187 SER A O 1
ATOM 1489 N N . GLU A 1 188 ? 14.703 -32.464 21.389 1.00 94.94 188 GLU A N 1
ATOM 1490 C CA . GLU A 1 188 ? 13.982 -31.348 22.014 1.00 94.94 188 GLU A CA 1
ATOM 1491 C C . GLU A 1 188 ? 12.635 -31.080 21.320 1.00 94.94 188 GLU A C 1
ATOM 1493 O O . GLU A 1 188 ? 11.612 -30.888 21.979 1.00 94.94 188 GLU A O 1
ATOM 1498 N N . ALA A 1 189 ? 12.602 -31.119 19.983 1.00 93.19 189 ALA A N 1
ATOM 1499 C CA . ALA A 1 189 ? 11.365 -30.955 19.223 1.00 93.19 189 ALA A CA 1
ATOM 1500 C C . ALA A 1 189 ? 10.379 -32.120 19.436 1.00 93.19 189 ALA A C 1
ATOM 1502 O O . ALA A 1 189 ? 9.166 -31.900 19.473 1.00 93.19 189 ALA A O 1
ATOM 1503 N N . GLN A 1 190 ? 10.880 -33.348 19.601 1.00 93.81 190 GLN A N 1
ATOM 1504 C CA . GLN A 1 190 ? 10.065 -34.524 19.915 1.00 93.81 190 GLN A CA 1
ATOM 1505 C C . GLN A 1 190 ? 9.431 -34.419 21.306 1.00 93.81 190 GLN A C 1
ATOM 1507 O O . GLN A 1 190 ? 8.218 -34.607 21.426 1.00 93.81 190 GLN A O 1
ATOM 1512 N N . ASP A 1 191 ? 10.208 -34.031 22.318 1.00 94.69 191 ASP A N 1
ATOM 1513 C CA . ASP A 1 191 ? 9.712 -33.826 23.682 1.00 94.69 191 ASP A CA 1
ATOM 1514 C C . ASP A 1 191 ? 8.651 -32.713 23.720 1.00 94.69 191 ASP A C 1
ATOM 1516 O O . ASP A 1 191 ? 7.583 -32.860 24.322 1.00 94.69 191 ASP A O 1
ATOM 1520 N N . GLN A 1 192 ? 8.895 -31.607 23.008 1.00 92.81 192 GLN A N 1
ATOM 1521 C CA . GLN A 1 192 ? 7.952 -30.492 22.917 1.00 92.81 192 GLN A CA 1
ATOM 1522 C C . GLN A 1 192 ? 6.645 -30.891 22.215 1.00 92.81 192 GLN A C 1
ATOM 1524 O O . GLN A 1 192 ? 5.555 -30.452 22.604 1.00 92.81 192 GLN A O 1
ATOM 1529 N N . LYS A 1 193 ? 6.725 -31.734 21.182 1.00 93.75 193 LYS A N 1
ATOM 1530 C CA . LYS A 1 193 ? 5.549 -32.288 20.506 1.00 93.75 193 LYS A CA 1
ATOM 1531 C C . LYS A 1 193 ? 4.746 -33.196 21.432 1.00 93.75 193 LYS A C 1
ATOM 1533 O O . LYS A 1 193 ? 3.520 -33.118 21.433 1.00 93.75 193 LYS A O 1
ATOM 1538 N N . GLU A 1 194 ? 5.405 -34.038 22.219 1.00 93.44 194 GLU A N 1
ATOM 1539 C CA . GLU A 1 194 ? 4.717 -34.907 23.173 1.00 93.44 194 GLU A CA 1
ATOM 1540 C C . GLU A 1 194 ? 3.965 -34.078 24.224 1.00 93.44 194 GLU A C 1
ATOM 1542 O O . GLU A 1 194 ? 2.759 -34.260 24.408 1.00 93.44 194 GLU A O 1
ATOM 1547 N N . GLN A 1 195 ? 4.631 -33.088 24.825 1.00 94.06 195 GLN A N 1
ATOM 1548 C CA . GLN A 1 195 ? 4.021 -32.197 25.818 1.00 94.06 195 GLN A CA 1
ATOM 1549 C C . GLN A 1 195 ? 2.842 -31.398 25.249 1.00 94.06 195 GLN A C 1
ATOM 1551 O O . GLN A 1 195 ? 1.778 -31.323 25.864 1.00 94.06 195 GLN A O 1
ATOM 1556 N N . SER A 1 196 ? 3.003 -30.821 24.056 1.00 91.50 196 SER A N 1
ATOM 1557 C CA . SER A 1 196 ? 1.935 -30.051 23.404 1.00 91.50 196 SER A CA 1
ATOM 1558 C C . SER A 1 196 ? 0.765 -30.928 22.951 1.00 91.50 196 SER A C 1
ATOM 1560 O O . SER A 1 196 ? -0.387 -30.510 23.061 1.00 91.50 196 SER A O 1
ATOM 1562 N N . SER A 1 197 ? 1.026 -32.166 22.522 1.00 92.81 197 SER A N 1
ATOM 1563 C CA . SER A 1 197 ? -0.017 -33.147 22.211 1.00 92.81 197 SER A CA 1
ATOM 1564 C C . SER A 1 197 ? -0.833 -33.516 23.450 1.00 92.81 197 SER A C 1
ATOM 1566 O O . SER A 1 197 ? -2.060 -33.568 23.373 1.00 92.81 197 SER A O 1
ATOM 1568 N N . LEU A 1 198 ? -0.182 -33.753 24.594 1.00 94.88 198 LEU A N 1
ATOM 1569 C CA . LEU A 1 198 ? -0.874 -34.031 25.857 1.00 94.88 198 LEU A CA 1
ATOM 1570 C C . LEU A 1 198 ? -1.734 -32.839 26.293 1.00 94.88 198 LEU A C 1
ATOM 1572 O O . LEU A 1 198 ? -2.913 -33.017 26.592 1.00 94.88 198 LEU A O 1
ATOM 1576 N N . ALA A 1 199 ? -1.186 -31.623 26.230 1.00 92.81 199 ALA A N 1
ATOM 1577 C CA . ALA A 1 199 ? -1.924 -30.404 26.554 1.00 92.81 199 ALA A CA 1
ATOM 1578 C C . ALA A 1 199 ? -3.150 -30.198 25.643 1.00 92.81 199 ALA A C 1
ATOM 1580 O O . ALA A 1 199 ? -4.215 -29.804 26.112 1.00 92.81 199 ALA A O 1
ATOM 1581 N N . ALA A 1 200 ? -3.039 -30.503 24.345 1.00 92.50 200 ALA A N 1
ATOM 1582 C CA . ALA A 1 200 ? -4.170 -30.442 23.419 1.00 92.50 200 ALA A CA 1
ATOM 1583 C C . ALA A 1 200 ? -5.241 -31.508 23.716 1.00 92.50 200 ALA A C 1
ATOM 1585 O O . ALA A 1 200 ? -6.434 -31.230 23.581 1.00 92.50 200 ALA A O 1
ATOM 1586 N N . GLN A 1 201 ? -4.841 -32.711 24.142 1.00 93.12 201 GLN A N 1
ATOM 1587 C CA . GLN A 1 201 ? -5.774 -33.767 24.553 1.00 93.12 201 GLN A CA 1
ATOM 1588 C C . GLN A 1 201 ? -6.524 -33.394 25.837 1.00 93.12 201 GLN A C 1
ATOM 1590 O O . GLN A 1 201 ? -7.743 -33.554 25.882 1.00 93.12 201 GLN A O 1
ATOM 1595 N N . GLU A 1 202 ? -5.826 -32.846 26.833 1.00 94.38 202 GLU A N 1
ATOM 1596 C CA . GLU A 1 202 ? -6.426 -32.355 28.080 1.00 94.38 202 GLU A CA 1
ATOM 1597 C C . GLU A 1 202 ? -7.378 -31.177 27.824 1.00 94.38 202 GLU A C 1
ATOM 1599 O O . GLU A 1 202 ? -8.499 -31.143 28.330 1.00 94.38 202 GLU A O 1
ATOM 1604 N N . ALA A 1 203 ? -6.979 -30.223 26.979 1.00 91.69 203 ALA A N 1
ATOM 1605 C CA . ALA A 1 203 ? -7.847 -29.108 26.615 1.00 91.69 203 ALA A CA 1
ATOM 1606 C C . ALA A 1 203 ? -9.114 -29.588 25.884 1.00 91.69 203 ALA A C 1
ATOM 1608 O O . ALA A 1 203 ? -10.203 -29.065 26.117 1.00 91.69 203 ALA A O 1
ATOM 1609 N N . ARG A 1 204 ? -8.997 -30.631 25.050 1.00 92.62 204 ARG A N 1
ATOM 1610 C CA . ARG A 1 204 ? -10.140 -31.247 24.367 1.00 92.62 204 ARG A CA 1
ATOM 1611 C C . ARG A 1 204 ? -11.081 -31.966 25.330 1.00 92.62 204 ARG A C 1
ATOM 1613 O O . ARG A 1 204 ? -12.297 -31.834 25.177 1.00 92.62 204 ARG A O 1
ATOM 1620 N N . SER A 1 205 ? -10.556 -32.735 26.287 1.00 93.44 205 SER A N 1
ATOM 1621 C CA . SER A 1 205 ? -11.400 -33.404 27.285 1.00 93.44 205 SER A CA 1
ATOM 1622 C C . SER A 1 205 ? -12.141 -32.374 28.127 1.00 93.44 205 SER A C 1
ATOM 1624 O O . SER A 1 205 ? -13.355 -32.473 28.260 1.00 93.44 205 SER A O 1
ATOM 1626 N N . ARG A 1 206 ? -11.447 -31.317 28.562 1.00 91.62 206 ARG A N 1
ATOM 1627 C CA . ARG A 1 206 ? -12.044 -30.214 29.317 1.00 91.62 206 ARG A CA 1
ATOM 1628 C C . ARG A 1 206 ? -13.141 -29.485 28.539 1.00 91.62 206 ARG A C 1
ATOM 1630 O O . ARG A 1 206 ? -14.183 -29.188 29.105 1.00 91.62 206 ARG A O 1
ATOM 1637 N N . PHE A 1 207 ? -12.938 -29.215 27.248 1.00 91.94 207 PHE A N 1
ATOM 1638 C CA . PHE A 1 207 ? -13.986 -28.645 26.393 1.00 91.94 207 PHE A CA 1
ATOM 1639 C C . PHE A 1 207 ? -15.209 -29.568 26.303 1.00 91.94 207 PHE A C 1
ATOM 1641 O O . PHE A 1 207 ? -16.336 -29.120 26.475 1.00 91.94 207 PHE A O 1
ATOM 1648 N N . THR A 1 208 ? -14.978 -30.870 26.112 1.00 92.00 208 THR A N 1
ATOM 1649 C CA . THR A 1 208 ? -16.056 -31.869 26.023 1.00 92.00 208 THR A CA 1
ATOM 1650 C C . THR A 1 208 ? -16.854 -31.968 27.327 1.00 92.00 208 THR A C 1
ATOM 1652 O O . THR A 1 208 ? -18.070 -32.107 27.281 1.00 92.00 208 THR A O 1
ATOM 1655 N N . GLU A 1 209 ? -16.186 -31.884 28.480 1.00 93.31 209 GLU A N 1
ATOM 1656 C CA . GLU A 1 209 ? -16.830 -31.859 29.799 1.00 93.31 209 GLU A CA 1
ATOM 1657 C C . GLU A 1 209 ? -17.707 -30.616 29.973 1.00 93.31 209 GLU A C 1
ATOM 1659 O O . GLU A 1 209 ? -18.870 -30.744 30.339 1.00 93.31 209 GLU A O 1
ATOM 1664 N N . VAL A 1 210 ? -17.191 -29.429 29.639 1.00 90.50 210 VAL A N 1
ATOM 1665 C CA . VAL A 1 210 ? -17.942 -28.169 29.765 1.00 90.50 210 VAL A CA 1
ATOM 1666 C C . VAL A 1 210 ? -19.184 -28.163 28.866 1.00 90.50 210 VAL A C 1
ATOM 1668 O O . VAL A 1 210 ? -20.250 -27.770 29.325 1.00 90.50 210 VAL A O 1
ATOM 1671 N N . CYS A 1 211 ? -19.081 -28.667 27.633 1.00 87.88 211 CYS A N 1
ATOM 1672 C CA . CYS A 1 211 ? -20.237 -28.814 26.739 1.00 87.88 211 CYS A CA 1
ATOM 1673 C C . CYS A 1 211 ? -21.232 -29.898 27.181 1.00 87.88 211 CYS A C 1
ATOM 1675 O O . CYS A 1 211 ? -22.366 -29.909 26.718 1.00 87.88 211 CYS A O 1
ATOM 1677 N N . ALA A 1 212 ? -20.823 -30.846 28.030 1.00 88.81 212 ALA A N 1
ATOM 1678 C CA . ALA A 1 212 ? -21.726 -31.858 28.579 1.00 88.81 212 ALA A CA 1
ATOM 1679 C C . ALA A 1 212 ? -22.501 -31.357 29.813 1.00 88.81 212 ALA A C 1
ATOM 1681 O O . ALA A 1 212 ? -23.506 -31.965 30.184 1.00 88.81 212 ALA A O 1
ATOM 1682 N N . GLU A 1 213 ? -22.021 -30.291 30.461 1.00 84.00 213 GLU A N 1
ATOM 1683 C CA . GLU A 1 213 ? -22.647 -29.655 31.628 1.00 84.00 213 GLU A CA 1
ATOM 1684 C C . GLU A 1 213 ? -23.617 -28.513 31.265 1.00 84.00 213 GLU A C 1
ATOM 1686 O O . GLU A 1 213 ? -24.409 -28.110 32.123 1.00 84.00 213 GLU A O 1
ATOM 1691 N N . ALA A 1 214 ? -23.544 -27.996 30.033 1.00 71.06 214 ALA A N 1
ATOM 1692 C CA . ALA A 1 214 ? -24.389 -26.927 29.489 1.00 71.06 214 ALA A CA 1
ATOM 1693 C C . ALA A 1 214 ? -25.763 -27.431 29.007 1.00 71.06 214 ALA A C 1
ATOM 1695 O O . ALA A 1 214 ? -26.751 -26.680 29.196 1.00 71.06 214 ALA A O 1
#

Secondary structure (DSSP, 8-state):
-HHHHHHHHHHHHHHHHHHHHHHHHHHHHH-S--SSS--HHHHHHHHHHHHHHHHHHHHHHHHHHHHHHHHHHHHHHHHHHHHHHHHHHHHHHHHHHTSTT-------SSS--SS-TTSHHHHHHHHHHHHHHHHHHHHHHHHHHHHHHHHHHHHHHHHHHHTTT-TT-PPPHHHHHHHHHHHHHHHHHHHHHHHHHHHHHHHHHHHHHHHHH-

Radius of gyration: 38.38 Å; chains: 1; bounding box: 68×90×71 Å

Organism: NCBI:txid990268